Protein AF-A0A7S4NSU1-F1 (afdb_monomer_lite)

pLDDT: mean 73.99, std 20.27, range [34.0, 95.12]

Foldseek 3Di:
DVVVLLQLLLLQLQQDPKDWPPDPDDDDPPDTDIDDDDPVRVVSVVSVVVSVVVVDPSVVSCVVQVVQWPDKAHDDPQLQKIKTKGHDPDPQKIKIKIKGQDLSVLVQAQWDADPVRDIDGCDPVNSVVVVVVCVVCVVVVHTDMDMDMDMDGRSNPDDDDRDDDPPPPPPPDDDDDDDDDDDDDDDDDPSVVRHD

Sequence (196 aa):
DAFASQLLCEGFVLNTRVSPLRGSRAESLSKVQWSTSSSAGSVDTGVQLALEQLGCDCNAVRKECRRRVVRVWPFSSFSKRACVLLRGEEEGAGRFYASGAAEIVLDCCRFYLLPDGSREVLKEEQRSALKNVMLSLHSASINSIALAYRDVPSPEAFSVKPIVREEEEEDELDLEEEEEEDDDDDRVIDLDSWLI

Secondary structure (DSSP, 8-state):
-HHHHHHHHHHHHTT---EE---SS-S-TT---EE-SSTHHHHHHHHHHHHHHTT--HHHHHHHHTTTEEEEE---TTT-EEEEEEEPSSTTEEEEEEEEEHHHHHHT-SEEE-TTS-EEE--HHHHHHHHHHHHHHHHTT---EEEEEEEEE-TTT--PPPPP--------------------------GGGS--

InterPro domains:
  IPR023299 P-type ATPase, cytoplasmic domain N [G3DSA:3.40.1110.10] (4-187)
  IPR023299 P-type ATPase, cytoplasmic domain N [SSF81660] (42-160)

Structure (mmCIF, N/CA/C/O backbone):
data_AF-A0A7S4NSU1-F1
#
_entry.id   AF-A0A7S4NSU1-F1
#
loop_
_atom_site.group_PDB
_atom_site.id
_atom_site.type_symbol
_atom_site.label_atom_id
_atom_site.label_alt_id
_atom_site.label_comp_id
_atom_site.label_asym_id
_atom_site.label_entity_id
_atom_site.label_seq_id
_atom_site.pdbx_PDB_ins_code
_atom_site.Cartn_x
_atom_site.Cartn_y
_atom_site.Cartn_z
_atom_site.occupancy
_atom_site.B_iso_or_equiv
_atom_site.auth_seq_id
_atom_site.auth_comp_id
_atom_site.auth_asym_id
_atom_site.auth_atom_id
_atom_site.pdbx_PDB_model_num
ATOM 1 N N . ASP A 1 1 ? 9.337 -9.642 10.604 1.00 59.91 1 ASP A N 1
ATOM 2 C CA . ASP A 1 1 ? 7.990 -9.837 11.162 1.00 59.91 1 ASP A CA 1
ATOM 3 C C . ASP A 1 1 ? 7.114 -10.496 10.097 1.00 59.91 1 ASP A C 1
ATOM 5 O O . ASP A 1 1 ? 7.140 -10.055 8.948 1.00 59.91 1 ASP A O 1
ATOM 9 N N . ALA A 1 2 ? 6.421 -11.585 10.437 1.00 69.50 2 ALA A N 1
ATOM 10 C CA . ALA A 1 2 ? 5.564 -12.314 9.501 1.00 69.50 2 ALA A CA 1
ATOM 11 C C . ALA A 1 2 ? 4.323 -11.499 9.090 1.00 69.50 2 ALA A C 1
ATOM 13 O O . ALA A 1 2 ? 3.893 -11.586 7.943 1.00 69.50 2 ALA A O 1
ATOM 14 N N . PHE A 1 3 ? 3.801 -10.655 9.986 1.00 76.56 3 PHE A N 1
ATOM 15 C CA . PHE A 1 3 ? 2.581 -9.884 9.756 1.00 76.56 3 PHE A CA 1
ATOM 16 C C . PHE A 1 3 ? 2.781 -8.774 8.719 1.00 76.56 3 PHE A C 1
ATOM 18 O O . PHE A 1 3 ? 2.051 -8.697 7.731 1.00 76.56 3 PHE A O 1
ATOM 25 N N . ALA A 1 4 ? 3.822 -7.954 8.890 1.00 74.88 4 ALA A N 1
ATOM 26 C CA . ALA A 1 4 ? 4.150 -6.894 7.936 1.00 74.88 4 ALA A CA 1
ATOM 27 C C . ALA A 1 4 ? 4.476 -7.465 6.545 1.00 74.88 4 ALA A C 1
ATOM 29 O O . ALA A 1 4 ? 4.034 -6.930 5.531 1.00 74.88 4 ALA A O 1
ATOM 30 N N . SER A 1 5 ? 5.192 -8.592 6.496 1.00 74.00 5 SER A N 1
ATOM 31 C CA . SER A 1 5 ? 5.534 -9.267 5.236 1.00 74.00 5 SER A CA 1
ATOM 32 C C . SER A 1 5 ? 4.285 -9.780 4.512 1.00 74.00 5 SER A C 1
ATOM 34 O O . SER A 1 5 ? 4.171 -9.624 3.297 1.00 74.00 5 SER A O 1
ATOM 36 N N . GLN A 1 6 ? 3.313 -10.324 5.251 1.00 81.25 6 GLN A N 1
ATOM 37 C CA . GLN A 1 6 ? 2.027 -10.743 4.695 1.00 81.25 6 GLN A CA 1
ATOM 38 C C . GLN A 1 6 ? 1.224 -9.555 4.153 1.00 81.25 6 GLN A C 1
ATOM 40 O O . GLN A 1 6 ? 0.741 -9.629 3.026 1.00 81.25 6 GLN A O 1
ATOM 45 N N . LEU A 1 7 ? 1.120 -8.453 4.904 1.00 83.44 7 LEU A N 1
ATOM 46 C CA . LEU A 1 7 ? 0.421 -7.240 4.457 1.00 83.44 7 LEU A CA 1
ATOM 47 C C . LEU A 1 7 ? 1.023 -6.672 3.169 1.00 83.44 7 LEU A C 1
ATOM 49 O O . LEU A 1 7 ? 0.292 -6.341 2.234 1.00 83.44 7 LEU A O 1
ATOM 53 N N . LEU A 1 8 ? 2.353 -6.584 3.111 1.00 81.50 8 LEU A N 1
ATOM 54 C CA . LEU A 1 8 ? 3.072 -6.120 1.926 1.00 81.50 8 LEU A CA 1
ATOM 55 C C . LEU A 1 8 ? 2.830 -7.054 0.736 1.00 81.50 8 LEU A C 1
ATOM 57 O O . LEU A 1 8 ? 2.559 -6.588 -0.370 1.00 81.50 8 LEU A O 1
ATOM 61 N N . CYS A 1 9 ? 2.886 -8.366 0.968 1.00 85.50 9 CYS A N 1
ATOM 62 C CA . CYS A 1 9 ? 2.668 -9.360 -0.072 1.00 85.50 9 CYS A CA 1
ATOM 63 C C . CYS A 1 9 ? 1.230 -9.311 -0.607 1.00 85.50 9 CYS A C 1
ATOM 65 O O . CYS A 1 9 ? 1.036 -9.180 -1.813 1.00 85.50 9 CYS A O 1
ATOM 67 N N . GLU A 1 10 ? 0.214 -9.341 0.260 1.00 87.88 10 GLU A N 1
ATOM 68 C CA . GLU A 1 10 ? -1.194 -9.254 -0.146 1.00 87.88 10 GLU A CA 1
ATOM 69 C C . GLU A 1 10 ? -1.490 -7.939 -0.880 1.00 87.88 10 GLU A C 1
ATOM 71 O O . GLU A 1 10 ? -2.037 -7.956 -1.986 1.00 87.88 10 GLU A O 1
ATOM 76 N N . GLY A 1 11 ? -1.081 -6.804 -0.305 1.00 82.56 11 GLY A N 1
ATOM 77 C CA . GLY A 1 11 ? -1.352 -5.483 -0.867 1.00 82.56 11 GLY A CA 1
ATOM 78 C C . GLY A 1 11 ? -0.675 -5.234 -2.213 1.00 82.56 11 GLY A C 1
ATOM 79 O O . GLY A 1 11 ? -1.186 -4.461 -3.024 1.00 82.56 11 GLY A O 1
ATOM 80 N N . PHE A 1 12 ? 0.439 -5.912 -2.488 1.00 86.31 12 PHE A N 1
ATOM 81 C CA . PHE A 1 12 ? 1.160 -5.770 -3.745 1.00 86.31 12 PHE A CA 1
ATOM 82 C C . PHE A 1 12 ? 0.764 -6.823 -4.787 1.00 86.31 12 PHE A C 1
ATOM 84 O O . PHE A 1 12 ? 0.335 -6.496 -5.894 1.00 86.31 12 PHE A O 1
ATOM 91 N N . VAL A 1 13 ? 0.863 -8.108 -4.441 1.00 85.62 13 VAL A N 1
ATOM 92 C CA . VAL A 1 13 ? 0.742 -9.238 -5.382 1.00 85.62 13 VAL A CA 1
ATOM 93 C C . VAL A 1 13 ? -0.639 -9.330 -6.026 1.00 85.62 13 VAL A C 1
ATOM 95 O O . VAL A 1 13 ? -0.777 -9.849 -7.140 1.00 85.62 13 VAL A O 1
ATOM 98 N N . LEU A 1 14 ? -1.666 -8.849 -5.329 1.00 84.69 14 LEU A N 1
ATOM 99 C CA . LEU A 1 14 ? -3.040 -8.835 -5.819 1.00 84.69 14 LEU A CA 1
ATOM 100 C C . LEU A 1 14 ? -3.330 -7.677 -6.777 1.00 84.69 14 LEU A C 1
ATOM 102 O O . LEU A 1 14 ? -4.275 -7.769 -7.560 1.00 84.69 14 LEU A O 1
ATOM 106 N N . ASN A 1 15 ? -2.511 -6.626 -6.743 1.00 79.31 15 ASN A N 1
ATOM 107 C CA . ASN A 1 15 ? -2.617 -5.472 -7.629 1.00 79.31 15 ASN A CA 1
ATOM 108 C C . ASN A 1 15 ? -1.758 -5.617 -8.895 1.00 79.31 15 ASN A C 1
ATOM 110 O O . ASN A 1 15 ? -2.034 -4.962 -9.900 1.00 79.31 15 ASN A O 1
ATOM 114 N N . THR A 1 16 ? -0.762 -6.506 -8.887 1.00 76.69 16 THR A N 1
ATOM 115 C CA . THR A 1 16 ? 0.132 -6.725 -10.029 1.00 76.69 16 THR A CA 1
ATOM 116 C C . THR A 1 16 ? -0.265 -7.936 -10.871 1.00 76.69 16 THR A C 1
ATOM 118 O O . THR A 1 16 ? -0.889 -8.893 -10.408 1.00 76.69 16 THR A O 1
ATOM 121 N N . ARG A 1 17 ? 0.125 -7.926 -12.151 1.00 66.12 17 ARG A N 1
ATOM 122 C CA . ARG A 1 17 ? -0.038 -9.065 -13.079 1.00 66.12 17 ARG A CA 1
ATOM 123 C C . ARG A 1 17 ? 1.291 -9.708 -13.457 1.00 66.12 17 ARG A C 1
ATOM 125 O O . ARG A 1 17 ? 1.439 -10.250 -14.550 1.00 66.12 17 ARG A O 1
ATOM 132 N N . VAL A 1 18 ? 2.258 -9.685 -12.549 1.00 67.38 18 VAL A N 1
ATOM 133 C CA . VAL A 1 18 ? 3.521 -10.394 -12.755 1.00 67.38 18 VAL A CA 1
ATOM 134 C C . VAL A 1 18 ? 3.245 -11.891 -12.715 1.00 67.38 18 VAL A C 1
ATOM 136 O O . VAL A 1 18 ? 2.549 -12.399 -11.829 1.00 67.38 18 VAL A O 1
ATOM 139 N N . SER A 1 19 ? 3.722 -12.587 -13.739 1.00 59.78 19 SER A N 1
ATOM 140 C CA . SER A 1 19 ? 3.671 -14.040 -13.835 1.00 59.78 19 SER A CA 1
ATOM 141 C C . SER A 1 19 ? 5.100 -14.540 -14.011 1.00 59.78 19 SER A C 1
ATOM 143 O O . SER A 1 19 ? 5.827 -13.969 -14.830 1.00 59.78 19 SER A O 1
ATOM 145 N N . PRO A 1 20 ? 5.527 -15.583 -13.280 1.00 57.44 20 PRO A N 1
ATOM 146 C CA . PRO A 1 20 ? 6.838 -16.171 -13.515 1.00 57.44 20 PRO A CA 1
ATOM 147 C C . PRO A 1 20 ? 6.893 -16.691 -14.952 1.00 57.44 20 PRO A C 1
ATOM 149 O O . PRO A 1 20 ? 5.987 -17.423 -15.371 1.00 57.44 20 PRO A O 1
ATOM 152 N N . LEU A 1 21 ? 7.943 -16.356 -15.714 1.00 51.34 21 LEU A N 1
ATOM 153 C CA . LEU A 1 21 ? 8.191 -17.109 -16.940 1.00 51.34 21 LEU A CA 1
ATOM 154 C C . LEU A 1 21 ? 8.564 -18.516 -16.495 1.00 51.34 21 LEU A C 1
ATOM 156 O O . LEU A 1 21 ? 9.602 -18.740 -15.871 1.00 51.34 21 LEU A O 1
ATOM 160 N N . ARG A 1 22 ? 7.702 -19.486 -16.803 1.00 45.50 22 ARG A N 1
ATOM 161 C CA . ARG A 1 22 ? 8.093 -20.889 -16.725 1.00 45.50 22 ARG A CA 1
ATOM 162 C C . ARG A 1 22 ? 9.163 -21.115 -17.783 1.00 45.50 22 ARG A C 1
ATOM 164 O O . ARG A 1 22 ? 8.847 -21.386 -18.938 1.00 45.50 22 ARG A O 1
ATOM 171 N N . GLY A 1 23 ? 10.424 -21.003 -17.375 1.00 42.12 23 GLY A N 1
ATOM 172 C CA . GLY A 1 23 ? 11.531 -21.567 -18.126 1.00 42.12 23 GLY A CA 1
ATOM 173 C C . GLY A 1 23 ? 11.236 -23.042 -18.390 1.00 42.12 23 GLY A C 1
ATOM 174 O O . GLY A 1 23 ? 10.799 -23.775 -17.495 1.00 42.12 23 GLY A O 1
ATOM 175 N N . SER A 1 24 ? 11.414 -23.466 -19.638 1.00 34.78 24 SER A N 1
ATOM 176 C CA . SER A 1 24 ? 11.429 -24.880 -19.991 1.00 34.78 24 SER A CA 1
ATOM 177 C C . SER A 1 24 ? 12.453 -25.582 -19.101 1.00 34.78 24 SER A C 1
ATOM 179 O O . SER A 1 24 ? 13.640 -25.311 -19.196 1.00 34.78 24 SER A O 1
ATOM 181 N N . ARG A 1 25 ? 11.950 -26.442 -18.212 1.00 41.00 25 ARG A N 1
ATOM 182 C CA . ARG A 1 25 ? 12.595 -27.618 -17.620 1.00 41.00 25 ARG A CA 1
ATOM 183 C C . ARG A 1 25 ? 14.139 -27.588 -17.589 1.00 41.00 25 ARG A C 1
ATOM 185 O O . ARG A 1 25 ? 14.787 -27.923 -18.570 1.00 41.00 25 ARG A O 1
ATOM 192 N N . ALA A 1 26 ? 14.662 -27.371 -16.381 1.00 44.53 26 ALA A N 1
ATOM 193 C CA . ALA A 1 26 ? 16.008 -27.738 -15.938 1.00 44.53 26 ALA A CA 1
ATOM 194 C C . ALA A 1 26 ? 17.189 -26.951 -16.531 1.00 44.53 26 ALA A C 1
ATOM 196 O O . ALA A 1 26 ? 18.086 -27.546 -17.109 1.00 44.53 26 ALA A O 1
ATOM 197 N N . GLU A 1 27 ? 17.275 -25.656 -16.235 1.00 38.59 27 GLU A N 1
ATOM 198 C CA . GLU A 1 27 ? 18.569 -24.975 -16.117 1.00 38.59 27 GLU A CA 1
ATOM 199 C C . GLU A 1 27 ? 18.542 -24.100 -14.861 1.00 38.59 27 GLU A C 1
ATOM 201 O O . GLU A 1 27 ? 17.675 -23.249 -14.712 1.00 38.59 27 GLU A O 1
ATOM 206 N N . SER A 1 28 ? 19.440 -24.426 -13.928 1.00 40.09 28 SER A N 1
ATOM 207 C CA . SER A 1 28 ? 19.913 -23.676 -12.758 1.00 40.09 28 SER A CA 1
ATOM 208 C C . SER A 1 28 ? 18.989 -22.618 -12.130 1.00 40.09 28 SER A C 1
ATOM 210 O O . SER A 1 28 ? 18.648 -21.607 -12.734 1.00 40.09 28 SER A O 1
ATOM 212 N N . LEU A 1 29 ? 18.740 -22.780 -10.825 1.00 43.34 29 LEU A N 1
ATOM 213 C CA . LEU A 1 29 ? 18.072 -21.855 -9.884 1.00 43.34 29 LEU A CA 1
ATOM 214 C C . LEU A 1 29 ? 18.568 -20.385 -9.893 1.00 43.34 29 LEU A C 1
ATOM 216 O O . LEU A 1 29 ? 18.098 -19.580 -9.099 1.00 43.34 29 LEU A O 1
ATOM 220 N N . SER A 1 30 ? 19.516 -20.014 -10.754 1.00 44.47 30 SER A N 1
ATOM 221 C CA . SER A 1 30 ? 20.127 -18.689 -10.828 1.00 44.47 30 SER A CA 1
ATOM 222 C C . SER A 1 30 ? 19.484 -17.735 -11.840 1.00 44.47 30 SER A C 1
ATOM 224 O O . SER A 1 30 ? 19.924 -16.589 -11.924 1.00 44.47 30 SER A O 1
ATOM 226 N N . LYS A 1 31 ? 18.473 -18.149 -12.622 1.00 40.72 31 LYS A N 1
ATOM 227 C CA . LYS A 1 31 ? 17.904 -17.269 -13.659 1.00 40.72 31 LYS A CA 1
ATOM 228 C C . LYS A 1 31 ? 16.394 -17.435 -13.844 1.00 40.72 31 LYS A C 1
ATOM 230 O O . LYS A 1 31 ? 15.925 -17.993 -14.831 1.00 40.72 31 LYS A O 1
ATOM 235 N N . VAL A 1 32 ? 15.617 -16.918 -12.892 1.00 51.44 32 VAL A N 1
ATOM 236 C CA . VAL A 1 32 ? 14.176 -16.707 -13.099 1.00 51.44 32 VAL A CA 1
ATOM 237 C C . VAL A 1 32 ? 14.005 -15.474 -13.982 1.00 51.44 32 VAL A C 1
ATOM 239 O O . VAL A 1 32 ? 14.391 -14.370 -13.601 1.00 51.44 32 VAL A O 1
ATOM 242 N N . GLN A 1 33 ? 13.466 -15.666 -15.183 1.00 47.19 33 GLN A N 1
ATOM 243 C CA . GLN A 1 33 ? 13.089 -14.568 -16.067 1.00 47.19 33 GLN A CA 1
ATOM 244 C C . GLN A 1 33 ? 11.629 -14.191 -15.775 1.00 47.19 33 GLN A C 1
ATOM 246 O O . GLN A 1 33 ? 10.797 -15.050 -15.487 1.00 47.19 33 GLN A O 1
ATOM 251 N N . TRP A 1 34 ? 11.299 -12.909 -15.867 1.00 49.50 34 TRP A N 1
ATOM 252 C CA . TRP A 1 34 ? 9.935 -12.408 -15.698 1.00 49.50 34 TRP A CA 1
ATOM 253 C C . TRP A 1 34 ? 9.539 -11.665 -16.969 1.00 49.50 34 TRP A C 1
ATOM 255 O O . TRP A 1 34 ? 10.360 -10.953 -17.546 1.00 49.50 34 TRP A O 1
ATOM 265 N N . SER A 1 35 ? 8.309 -11.860 -17.440 1.00 44.84 35 SER A N 1
ATOM 266 C CA . SER A 1 35 ? 7.764 -11.099 -18.566 1.00 44.84 35 SER A CA 1
ATOM 267 C C . SER A 1 35 ? 6.685 -10.168 -18.069 1.00 44.84 35 SER A C 1
ATOM 269 O O . SER A 1 35 ? 5.744 -10.607 -17.403 1.00 44.84 35 SER A O 1
ATOM 271 N N . THR A 1 36 ? 6.778 -8.915 -18.480 1.00 48.44 36 THR A N 1
ATOM 272 C CA . THR A 1 36 ? 5.721 -7.932 -18.306 1.00 48.44 36 THR A CA 1
ATOM 273 C C . THR A 1 36 ? 5.531 -7.162 -19.608 1.00 48.44 36 THR A C 1
ATOM 275 O O . THR A 1 36 ? 6.458 -7.018 -20.403 1.00 48.44 36 THR A O 1
ATOM 278 N N . SER A 1 37 ? 4.298 -6.736 -19.873 1.00 43.75 37 SER A N 1
ATOM 279 C CA . SER A 1 37 ? 3.904 -6.160 -21.166 1.00 43.75 37 SER A CA 1
ATOM 280 C C . SER A 1 37 ? 4.099 -4.638 -21.255 1.00 43.75 37 SER A C 1
ATOM 282 O O . SER A 1 37 ? 3.705 -4.043 -22.252 1.00 43.75 37 SER A O 1
ATOM 284 N N . SER A 1 38 ? 4.646 -3.990 -20.221 1.00 48.88 38 SER A N 1
ATOM 285 C CA . SER A 1 38 ? 4.718 -2.525 -20.098 1.00 48.88 38 SER A CA 1
ATOM 286 C C . SER A 1 38 ? 5.849 -2.071 -19.162 1.00 48.88 38 SER A C 1
ATOM 288 O O . SER A 1 38 ? 6.368 -2.869 -18.384 1.00 48.88 38 SER A O 1
ATOM 290 N N . SER A 1 39 ? 6.214 -0.782 -19.202 1.00 49.31 39 SER A N 1
ATOM 291 C CA . SER A 1 39 ? 7.213 -0.154 -18.312 1.00 49.31 39 SER A CA 1
ATOM 292 C C . SER A 1 39 ? 6.848 -0.248 -16.822 1.00 49.31 39 SER A C 1
ATOM 294 O O . SER A 1 39 ? 7.722 -0.505 -16.000 1.00 49.31 39 SER A O 1
ATOM 296 N N . ALA A 1 40 ? 5.557 -0.163 -16.473 1.00 49.88 40 ALA A N 1
ATOM 297 C CA . ALA A 1 40 ? 5.041 -0.478 -15.128 1.00 49.88 40 ALA A CA 1
ATOM 298 C C . ALA A 1 40 ? 5.416 -1.903 -14.676 1.00 49.88 40 ALA A C 1
ATOM 300 O O . ALA A 1 40 ? 5.639 -2.187 -13.502 1.00 49.88 40 ALA A O 1
ATOM 301 N N . GLY A 1 41 ? 5.580 -2.792 -15.648 1.00 59.66 41 GLY A N 1
ATOM 302 C CA . GLY A 1 41 ? 6.028 -4.147 -15.451 1.00 59.66 41 GLY A CA 1
ATOM 303 C C . GLY A 1 41 ? 7.453 -4.306 -14.918 1.00 59.66 41 GLY A C 1
ATOM 304 O O . GLY A 1 41 ? 7.751 -5.360 -14.353 1.00 59.66 41 GLY A O 1
ATOM 305 N N . SER A 1 42 ? 8.344 -3.317 -15.065 1.00 69.06 42 SER A N 1
ATOM 306 C CA . SER A 1 42 ? 9.696 -3.416 -14.494 1.00 69.06 42 SER A CA 1
ATOM 307 C C . SER A 1 42 ? 9.677 -3.208 -12.981 1.00 69.06 42 SER A C 1
ATOM 309 O O . SER A 1 42 ? 10.350 -3.942 -12.257 1.00 69.06 42 SER A O 1
ATOM 311 N N . VAL A 1 43 ? 8.865 -2.262 -12.499 1.00 78.12 43 VAL A N 1
ATOM 312 C CA . VAL A 1 43 ? 8.717 -1.995 -11.065 1.00 78.12 43 VAL A CA 1
ATOM 313 C C . VAL A 1 43 ? 7.948 -3.127 -10.396 1.00 78.12 43 VAL A C 1
ATOM 315 O O . VAL A 1 43 ? 8.396 -3.645 -9.374 1.00 78.12 43 VAL A O 1
ATOM 318 N N . ASP A 1 44 ? 6.874 -3.597 -11.037 1.00 79.88 44 ASP A N 1
ATOM 319 C CA . ASP A 1 44 ? 6.106 -4.741 -10.555 1.00 79.88 44 ASP A CA 1
ATOM 320 C C . ASP A 1 44 ? 6.979 -5.988 -10.354 1.00 79.88 44 ASP A C 1
ATOM 322 O O . ASP A 1 44 ? 6.904 -6.671 -9.330 1.00 79.88 44 ASP A O 1
ATOM 326 N N . THR A 1 45 ? 7.857 -6.256 -11.324 1.00 80.75 45 THR A N 1
ATOM 327 C CA . THR A 1 45 ? 8.821 -7.359 -11.255 1.00 80.75 45 THR A CA 1
ATOM 328 C C . THR A 1 45 ? 9.840 -7.148 -10.137 1.00 80.75 45 THR A C 1
ATOM 330 O O . THR A 1 45 ? 10.130 -8.082 -9.392 1.00 80.75 45 THR A O 1
ATOM 333 N N . GLY A 1 46 ? 10.386 -5.934 -10.007 1.00 83.81 46 GLY A N 1
ATOM 334 C CA . GLY A 1 46 ? 11.389 -5.612 -8.992 1.00 83.81 46 GLY A CA 1
ATOM 335 C C . GLY A 1 46 ? 10.866 -5.801 -7.569 1.00 83.81 46 GLY A C 1
ATOM 336 O O . GLY A 1 46 ? 11.533 -6.421 -6.741 1.00 83.81 46 GLY A O 1
ATOM 337 N N . VAL A 1 47 ? 9.646 -5.340 -7.295 1.00 84.25 47 VAL A N 1
ATOM 338 C CA . VAL A 1 47 ? 9.026 -5.505 -5.976 1.00 84.25 47 VAL A CA 1
ATOM 339 C C . VAL A 1 47 ? 8.648 -6.966 -5.719 1.00 84.25 47 VAL A C 1
ATOM 341 O O . VAL A 1 47 ? 8.888 -7.453 -4.617 1.00 84.25 47 VAL A O 1
ATOM 344 N N . GLN A 1 48 ? 8.138 -7.707 -6.712 1.00 85.00 48 GLN A N 1
ATOM 345 C CA . GLN A 1 48 ? 7.892 -9.144 -6.531 1.00 85.00 48 GLN A CA 1
ATOM 346 C C . GLN A 1 48 ? 9.187 -9.904 -6.198 1.00 85.00 48 GLN A C 1
ATOM 348 O O . GLN A 1 48 ? 9.198 -10.712 -5.272 1.00 85.00 48 GLN A O 1
ATOM 353 N N . LEU A 1 49 ? 10.288 -9.617 -6.899 1.00 84.19 49 LEU A N 1
ATOM 354 C CA . LEU A 1 49 ? 11.597 -10.200 -6.598 1.00 84.19 49 LEU A CA 1
ATOM 355 C C . LEU A 1 49 ? 12.051 -9.881 -5.168 1.00 84.19 49 LEU A C 1
ATOM 357 O O . LEU A 1 49 ? 12.552 -10.766 -4.475 1.00 84.19 49 LEU A O 1
ATOM 361 N N . ALA A 1 50 ? 11.862 -8.640 -4.715 1.00 85.44 50 ALA A N 1
ATOM 362 C CA . ALA A 1 50 ? 12.193 -8.244 -3.350 1.00 85.44 50 ALA A CA 1
ATOM 363 C C . ALA A 1 50 ? 11.350 -9.009 -2.314 1.00 85.44 50 ALA A C 1
ATOM 365 O O . ALA A 1 50 ? 11.892 -9.506 -1.329 1.00 85.44 50 ALA A O 1
ATOM 366 N N . LEU A 1 51 ? 10.045 -9.173 -2.552 1.00 86.06 51 LEU A N 1
ATOM 367 C CA . LEU A 1 51 ? 9.159 -9.949 -1.678 1.00 86.06 51 LEU A CA 1
ATOM 368 C C . LEU A 1 51 ? 9.570 -11.427 -1.605 1.00 86.06 51 LEU A C 1
ATOM 370 O O . LEU A 1 51 ? 9.603 -12.004 -0.518 1.00 86.06 51 LEU A O 1
ATOM 374 N N . GLU A 1 52 ? 9.938 -12.035 -2.734 1.00 85.25 52 GLU A N 1
ATOM 375 C CA . GLU A 1 52 ? 10.423 -13.420 -2.773 1.00 85.25 52 GLU A CA 1
ATOM 376 C C . GLU A 1 52 ? 11.760 -13.584 -2.030 1.00 85.25 52 GLU A C 1
ATOM 378 O O . GLU A 1 52 ? 11.937 -14.560 -1.299 1.00 85.25 52 GLU A O 1
ATOM 383 N N . GLN A 1 53 ? 12.673 -12.608 -2.123 1.00 85.75 53 GLN A N 1
ATOM 384 C CA . GLN A 1 53 ? 13.917 -12.589 -1.333 1.00 85.75 53 GLN A CA 1
ATOM 385 C C . GLN A 1 53 ? 13.666 -12.451 0.174 1.00 85.75 53 GLN A C 1
ATOM 387 O O . GLN A 1 53 ? 14.443 -12.965 0.977 1.00 85.75 53 GLN A O 1
ATOM 392 N N . LEU A 1 54 ? 12.564 -11.805 0.560 1.00 83.50 54 LEU A N 1
ATOM 393 C CA . LEU A 1 54 ? 12.097 -11.726 1.946 1.00 83.50 54 LEU A CA 1
ATOM 394 C C . LEU A 1 54 ? 11.335 -12.988 2.398 1.00 83.50 54 LEU A C 1
ATOM 396 O O . LEU A 1 54 ? 10.868 -13.044 3.535 1.00 83.50 54 LEU A O 1
ATOM 400 N N . GLY A 1 55 ? 11.223 -14.011 1.542 1.00 85.38 55 GLY A N 1
ATOM 401 C CA . GLY A 1 55 ? 10.589 -15.294 1.856 1.00 85.38 55 GLY A CA 1
ATOM 402 C C . GLY A 1 55 ? 9.082 -15.351 1.592 1.00 85.38 55 GLY A C 1
ATOM 403 O O . GLY A 1 55 ? 8.429 -16.300 2.026 1.00 85.38 55 GLY A O 1
ATOM 404 N N . CYS A 1 56 ? 8.509 -14.369 0.890 1.00 85.00 56 CYS A N 1
ATOM 405 C CA . CYS A 1 56 ? 7.090 -14.372 0.540 1.00 85.00 56 CYS A CA 1
ATOM 406 C C . CYS A 1 56 ? 6.827 -15.221 -0.714 1.00 85.00 56 CYS A C 1
ATOM 408 O O . CYS A 1 56 ? 7.290 -14.887 -1.805 1.00 85.00 56 CYS A O 1
ATOM 410 N N . ASP A 1 57 ? 6.008 -16.273 -0.602 1.00 87.50 57 ASP A N 1
ATOM 411 C CA . ASP A 1 57 ? 5.500 -16.996 -1.776 1.00 87.50 57 ASP A CA 1
ATOM 412 C C . ASP A 1 57 ? 4.319 -16.235 -2.396 1.00 87.50 57 ASP A C 1
ATOM 414 O O . ASP A 1 57 ? 3.144 -16.460 -2.086 1.00 87.50 57 ASP A O 1
ATOM 418 N N . CYS A 1 58 ? 4.648 -15.322 -3.308 1.00 85.56 58 CYS A N 1
ATOM 419 C CA . CYS A 1 58 ? 3.677 -14.494 -4.018 1.00 85.56 58 CYS A CA 1
ATOM 420 C C . CYS A 1 58 ? 2.632 -15.344 -4.771 1.00 85.56 58 CYS A C 1
ATOM 422 O O . CYS A 1 58 ? 1.449 -15.000 -4.831 1.00 85.56 58 CYS A O 1
ATOM 424 N N . ASN A 1 59 ? 3.021 -16.499 -5.323 1.00 85.31 59 ASN A N 1
ATOM 425 C CA . ASN A 1 59 ? 2.085 -17.362 -6.046 1.00 85.31 59 ASN A CA 1
ATOM 426 C C . ASN A 1 59 ? 1.105 -18.069 -5.106 1.00 85.31 59 ASN A C 1
ATOM 428 O O . ASN A 1 59 ? -0.064 -18.242 -5.472 1.00 85.31 59 ASN A O 1
ATOM 432 N N . ALA A 1 60 ? 1.560 -18.493 -3.926 1.00 87.44 60 ALA A N 1
ATOM 433 C CA . ALA A 1 60 ? 0.689 -19.050 -2.898 1.00 87.44 60 ALA A CA 1
ATOM 434 C C . ALA A 1 60 ? -0.321 -18.003 -2.417 1.00 87.44 60 ALA A C 1
ATOM 436 O O . ALA A 1 60 ? -1.524 -18.261 -2.493 1.00 87.44 60 ALA A O 1
ATOM 437 N N . VAL A 1 61 ? 0.146 -16.799 -2.064 1.00 88.50 61 VAL A N 1
ATOM 438 C CA . VAL A 1 61 ? -0.714 -15.691 -1.611 1.00 88.50 61 VAL A CA 1
ATOM 439 C C . VAL A 1 61 ? -1.774 -15.352 -2.658 1.00 88.50 61 VAL A C 1
ATOM 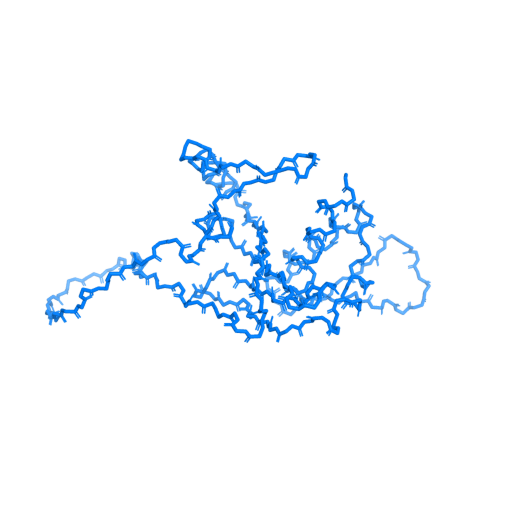441 O O . VAL A 1 61 ? -2.962 -15.272 -2.341 1.00 88.50 61 VAL A O 1
ATOM 444 N N . ARG A 1 62 ? -1.394 -15.246 -3.941 1.00 87.44 62 ARG A N 1
ATOM 445 C CA . ARG A 1 62 ? -2.355 -14.976 -5.023 1.00 87.44 62 ARG A CA 1
ATOM 446 C C . ARG A 1 62 ? -3.433 -16.055 -5.125 1.00 87.44 62 ARG A C 1
ATOM 448 O O . ARG A 1 62 ? -4.599 -15.731 -5.343 1.00 87.44 62 ARG A O 1
ATOM 455 N N . LYS A 1 63 ? -3.067 -17.336 -5.003 1.00 87.88 63 LYS A N 1
ATOM 456 C CA . LYS A 1 63 ? -4.025 -18.454 -5.066 1.00 87.88 63 LYS A CA 1
ATOM 457 C C . LYS A 1 63 ? -4.965 -18.460 -3.869 1.00 87.88 63 LYS A C 1
ATOM 459 O O . LYS A 1 63 ? -6.166 -18.639 -4.060 1.00 87.88 63 LYS A O 1
ATOM 464 N N . GLU A 1 64 ? -4.422 -18.260 -2.676 1.00 88.44 64 GLU A N 1
ATOM 465 C CA . GLU A 1 64 ? -5.169 -18.253 -1.422 1.00 88.44 64 GLU A CA 1
ATOM 466 C C . GLU A 1 64 ? -6.190 -17.108 -1.389 1.00 88.44 64 GLU A C 1
ATOM 468 O O . GLU A 1 64 ? -7.383 -17.320 -1.163 1.00 88.44 64 GLU A O 1
ATOM 473 N N . CYS A 1 65 ? -5.751 -15.897 -1.733 1.00 88.06 65 CYS A N 1
ATOM 474 C CA . CYS A 1 65 ? -6.595 -14.708 -1.713 1.00 88.06 65 CYS A CA 1
ATOM 475 C C . CYS A 1 65 ? -7.619 -14.671 -2.856 1.00 88.06 65 CYS A C 1
ATOM 477 O O . CYS A 1 65 ? -8.614 -13.958 -2.754 1.00 88.06 65 CYS A O 1
ATOM 479 N N . ARG A 1 66 ? -7.434 -15.441 -3.942 1.00 86.69 66 ARG A N 1
ATOM 480 C CA . ARG A 1 66 ? -8.276 -15.373 -5.155 1.00 86.69 66 ARG A CA 1
ATOM 481 C C . ARG A 1 66 ? -9.772 -15.508 -4.872 1.00 86.69 66 ARG A C 1
ATOM 483 O O . ARG A 1 66 ? -10.571 -14.832 -5.509 1.00 86.69 66 ARG A O 1
ATOM 490 N N . ARG A 1 67 ? -10.156 -16.388 -3.943 1.00 88.19 67 ARG A N 1
ATOM 491 C CA . ARG A 1 67 ? -11.565 -16.591 -3.552 1.00 88.19 67 ARG A CA 1
ATOM 492 C C . ARG A 1 67 ? -12.104 -15.501 -2.625 1.00 88.19 67 ARG A C 1
ATOM 494 O O . ARG A 1 67 ? -13.318 -15.399 -2.485 1.00 88.19 67 ARG A O 1
ATOM 501 N N . ARG A 1 68 ? -11.221 -14.725 -1.994 1.00 90.50 68 ARG A N 1
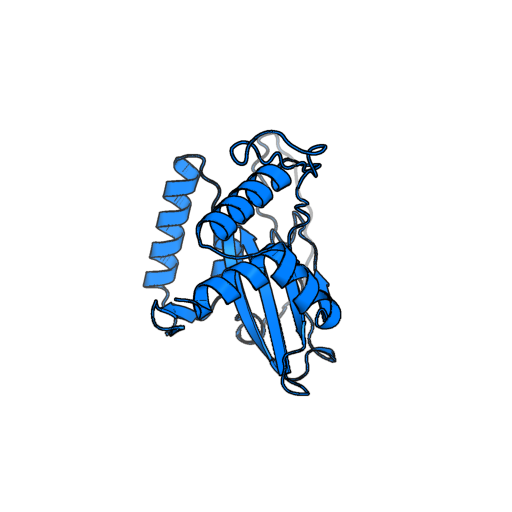ATOM 502 C CA . ARG A 1 68 ? -11.561 -13.627 -1.082 1.00 90.50 68 ARG A CA 1
ATOM 503 C C . ARG A 1 68 ? -11.673 -12.283 -1.799 1.00 90.50 68 ARG A C 1
ATOM 505 O O . ARG A 1 68 ? -12.230 -11.361 -1.223 1.00 90.50 68 ARG A O 1
ATOM 512 N N . VAL A 1 69 ? -11.189 -12.150 -3.036 1.00 90.19 69 VAL A N 1
ATOM 513 C CA . VAL A 1 69 ? -11.295 -10.897 -3.800 1.00 90.19 69 VAL A CA 1
ATOM 514 C C . VAL A 1 69 ? -12.762 -10.529 -4.026 1.00 90.19 69 VAL A C 1
ATOM 516 O O . VAL A 1 69 ? -13.497 -11.249 -4.697 1.00 90.19 69 VAL A O 1
ATOM 519 N N . VAL A 1 70 ? -13.168 -9.383 -3.482 1.00 90.94 70 VAL A N 1
ATOM 520 C CA . VAL A 1 70 ? -14.501 -8.794 -3.663 1.00 90.94 70 VAL A CA 1
ATOM 521 C C . VAL A 1 70 ? -14.497 -7.845 -4.854 1.00 90.94 70 VAL A C 1
ATOM 523 O O . VAL A 1 70 ? -15.393 -7.898 -5.695 1.00 90.94 70 VAL A O 1
ATOM 526 N N . ARG A 1 71 ? -13.484 -6.977 -4.947 1.00 89.12 71 ARG A N 1
ATOM 527 C CA . ARG A 1 71 ? -13.362 -5.995 -6.030 1.00 89.12 71 ARG A CA 1
ATOM 528 C C . ARG A 1 71 ? -11.905 -5.608 -6.262 1.00 89.12 71 ARG A C 1
ATOM 530 O O . ARG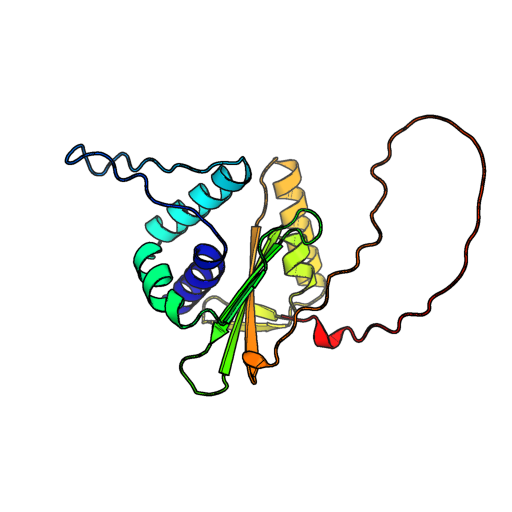 A 1 71 ? -11.118 -5.575 -5.322 1.00 89.12 71 ARG A O 1
ATOM 537 N N . VAL A 1 72 ? -11.568 -5.303 -7.512 1.00 87.31 72 VAL A N 1
ATOM 538 C CA . VAL A 1 72 ? -10.255 -4.790 -7.923 1.00 87.31 72 VAL A CA 1
ATOM 539 C C . VAL A 1 72 ? -10.468 -3.484 -8.679 1.00 87.31 72 VAL A C 1
ATOM 541 O O . VAL A 1 72 ? -11.278 -3.435 -9.603 1.00 87.31 72 VAL A O 1
ATOM 544 N N . TRP A 1 73 ? -9.725 -2.453 -8.297 1.00 88.62 73 TRP A N 1
ATOM 545 C CA . TRP A 1 73 ? -9.587 -1.199 -9.023 1.00 88.62 73 TRP A CA 1
ATOM 546 C C . TRP A 1 73 ? -8.194 -1.183 -9.652 1.00 88.62 73 TRP A C 1
ATOM 548 O O . TRP A 1 73 ? -7.207 -1.038 -8.931 1.00 88.62 73 TRP A O 1
ATOM 558 N N . PRO A 1 74 ? -8.077 -1.401 -10.971 1.00 85.38 74 PRO A N 1
ATOM 559 C CA . PRO A 1 74 ? -6.776 -1.435 -11.623 1.00 85.38 74 PRO A CA 1
ATOM 560 C C . PRO A 1 74 ? -6.091 -0.067 -11.567 1.00 85.38 74 PRO A C 1
ATOM 562 O O . PRO A 1 74 ? -6.737 0.965 -11.382 1.00 85.38 74 PRO A O 1
ATOM 565 N N . PHE A 1 75 ? -4.775 -0.072 -11.775 1.00 84.88 75 PHE A N 1
ATOM 566 C CA . PHE A 1 75 ? -4.010 1.158 -11.937 1.00 84.88 75 PHE A CA 1
ATOM 567 C C . PHE A 1 75 ? -4.549 1.983 -13.113 1.00 84.88 75 PHE A C 1
ATOM 569 O O . PHE A 1 75 ? -4.835 1.441 -14.183 1.00 84.88 75 PHE A O 1
ATOM 576 N N . SER A 1 76 ? -4.627 3.297 -12.926 1.00 82.56 76 SER A N 1
ATOM 577 C CA . SER A 1 76 ? -4.853 4.266 -13.996 1.00 82.56 76 SER A CA 1
ATOM 578 C C . SER A 1 76 ? -3.933 5.464 -13.787 1.00 82.56 76 SER A C 1
ATOM 580 O O . SER A 1 76 ? -3.589 5.773 -12.646 1.00 82.56 76 SER A O 1
ATOM 582 N N . SER A 1 77 ? -3.556 6.158 -14.861 1.00 83.06 77 SER A N 1
ATOM 583 C CA . SER A 1 77 ? -2.750 7.383 -14.756 1.00 83.06 77 SER A CA 1
ATOM 584 C C . SER A 1 77 ? -3.469 8.489 -13.978 1.00 83.06 77 SER A C 1
ATOM 586 O O . SER A 1 77 ? -2.811 9.274 -13.307 1.00 83.06 77 SER A O 1
ATOM 588 N N . PHE A 1 78 ? -4.806 8.492 -13.997 1.00 81.06 78 PHE A N 1
ATOM 589 C CA . PHE A 1 78 ? -5.633 9.405 -13.210 1.00 81.06 78 PHE A CA 1
ATOM 590 C C . PHE A 1 78 ? -5.526 9.113 -11.704 1.00 81.06 78 PHE A C 1
ATOM 592 O O . PHE A 1 78 ? -5.184 9.977 -10.899 1.00 81.06 78 PHE A O 1
ATOM 599 N N . SER A 1 79 ? -5.745 7.855 -11.305 1.00 80.88 79 SER A N 1
ATOM 600 C CA . SER A 1 79 ? -5.681 7.457 -9.893 1.00 80.88 79 SER A CA 1
ATOM 601 C C . SER A 1 79 ? -4.250 7.371 -9.352 1.00 80.88 79 SER A C 1
ATOM 603 O O . SER A 1 79 ? -4.060 7.474 -8.140 1.00 80.88 79 SER A O 1
ATOM 605 N N . LYS A 1 80 ? -3.259 7.116 -10.220 1.00 88.75 80 LYS A N 1
ATOM 606 C CA . LYS A 1 80 ? -1.853 6.801 -9.893 1.00 88.75 80 LYS A CA 1
ATOM 607 C C . LYS A 1 80 ? -1.699 5.701 -8.824 1.00 88.75 80 LYS A C 1
ATOM 609 O O . LYS A 1 80 ? -0.688 5.622 -8.125 1.00 88.75 80 LYS A O 1
ATOM 614 N N . ARG A 1 81 ? -2.712 4.834 -8.697 1.00 89.00 81 ARG A N 1
ATOM 615 C CA . ARG A 1 81 ? -2.780 3.722 -7.736 1.00 89.00 81 ARG A CA 1
ATOM 616 C C . ARG A 1 81 ? -3.714 2.614 -8.216 1.00 89.00 81 ARG A C 1
ATOM 618 O O . ARG A 1 81 ? -4.698 2.889 -8.903 1.00 89.00 81 ARG A O 1
ATOM 625 N N . ALA A 1 82 ? -3.420 1.389 -7.806 1.00 88.31 82 ALA A N 1
ATOM 626 C CA . ALA A 1 82 ? -4.279 0.218 -7.890 1.00 88.31 82 ALA A CA 1
ATOM 627 C C . ALA A 1 82 ? -4.770 -0.161 -6.490 1.00 88.31 82 ALA A C 1
ATOM 629 O O . ALA A 1 82 ? -4.044 -0.004 -5.505 1.00 88.31 82 ALA A O 1
ATOM 630 N N . CYS A 1 83 ? -5.989 -0.682 -6.402 1.00 90.44 83 CYS A N 1
ATOM 631 C CA . CYS A 1 83 ? -6.570 -1.108 -5.141 1.00 90.44 83 CYS A CA 1
ATOM 632 C C . CYS A 1 83 ? -7.262 -2.465 -5.260 1.00 90.44 83 CYS A C 1
ATOM 634 O O . CYS A 1 83 ? -7.843 -2.804 -6.291 1.00 90.44 83 CYS A O 1
ATOM 636 N N . VAL A 1 84 ? -7.304 -3.207 -4.159 1.00 90.31 84 VAL A N 1
ATOM 637 C CA . VAL A 1 84 ? -8.051 -4.462 -4.057 1.00 90.31 84 VAL A CA 1
ATOM 638 C C . VAL A 1 84 ? -8.795 -4.513 -2.735 1.00 90.31 84 VAL A C 1
ATOM 640 O O . VAL A 1 84 ? -8.273 -4.133 -1.693 1.00 90.31 84 VAL A O 1
ATOM 643 N N . LEU A 1 85 ? -10.030 -4.994 -2.779 1.00 91.56 85 LEU A N 1
ATOM 644 C CA . LEU A 1 85 ? -10.817 -5.297 -1.599 1.00 91.56 85 LEU A CA 1
ATOM 645 C C . LEU A 1 85 ? -10.922 -6.807 -1.438 1.00 91.56 85 LEU A C 1
ATOM 647 O O . LEU A 1 85 ? -11.430 -7.503 -2.322 1.00 91.56 85 LEU A O 1
ATOM 651 N N . LEU A 1 86 ? -10.471 -7.294 -0.290 1.00 91.31 86 LEU A N 1
ATOM 652 C CA . LEU A 1 86 ? -10.625 -8.667 0.151 1.00 91.31 86 LEU A CA 1
ATOM 653 C C . LEU A 1 86 ? -11.747 -8.783 1.176 1.00 91.31 86 LEU A C 1
ATOM 655 O O . LEU A 1 86 ? -11.935 -7.923 2.033 1.00 91.31 86 LEU A O 1
ATOM 659 N N . ARG A 1 87 ? -12.450 -9.906 1.120 1.00 92.56 87 ARG A N 1
ATOM 660 C CA . ARG A 1 87 ? -13.252 -10.426 2.218 1.00 92.56 87 ARG A CA 1
ATOM 661 C C . ARG A 1 87 ? -12.303 -10.928 3.310 1.00 92.56 87 ARG A C 1
ATOM 663 O O . ARG A 1 87 ? -11.320 -11.610 3.007 1.00 92.56 87 ARG A O 1
ATOM 670 N N . GLY A 1 88 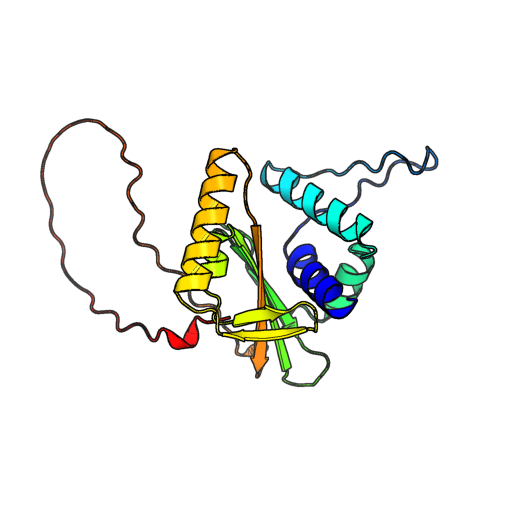? -12.587 -10.561 4.552 1.00 85.69 88 GLY A N 1
ATOM 671 C CA . GLY A 1 88 ? -11.888 -11.053 5.733 1.00 85.69 88 GLY A CA 1
ATOM 672 C C . GLY A 1 88 ? -12.188 -12.528 5.993 1.00 85.69 88 GLY A C 1
ATOM 673 O O . GLY A 1 88 ? -13.021 -13.138 5.319 1.00 85.69 88 GLY A O 1
ATOM 674 N N . GLU A 1 89 ? -11.478 -13.110 6.957 1.00 79.62 89 GLU A N 1
ATOM 675 C CA . GLU A 1 89 ? -11.769 -14.472 7.422 1.00 79.62 89 GLU A CA 1
ATOM 676 C C . GLU A 1 89 ? -13.052 -14.521 8.258 1.00 79.62 89 GLU A C 1
ATOM 678 O O . GLU A 1 89 ? -13.810 -15.485 8.171 1.00 79.62 89 GLU A O 1
ATOM 683 N N . GLU A 1 90 ? -13.324 -13.455 9.013 1.00 80.75 90 GLU A N 1
ATOM 684 C CA . GLU A 1 90 ? -14.576 -13.278 9.742 1.00 80.75 90 GLU A CA 1
ATOM 685 C C . GLU A 1 90 ? -15.691 -12.759 8.824 1.00 80.75 90 GLU A C 1
ATOM 687 O O . GLU A 1 90 ? -15.484 -11.906 7.953 1.00 80.75 90 GLU A O 1
ATOM 692 N N . GLU A 1 91 ? -16.902 -13.279 9.028 1.00 76.62 91 GLU A N 1
ATOM 693 C CA . GLU A 1 91 ? -18.075 -12.889 8.253 1.00 76.62 91 GLU A CA 1
ATOM 694 C C . GLU A 1 91 ? -18.397 -11.402 8.465 1.00 76.62 91 GLU A C 1
ATOM 696 O O . GLU A 1 91 ? -18.466 -10.911 9.589 1.00 76.62 91 GLU A O 1
ATOM 701 N N . GLY A 1 92 ? -18.575 -10.666 7.366 1.00 79.06 92 GLY A N 1
ATOM 702 C CA . GLY A 1 92 ? -18.846 -9.228 7.403 1.00 79.06 92 GLY A CA 1
ATOM 703 C C . GLY A 1 92 ? -17.615 -8.341 7.616 1.00 79.06 92 GLY A C 1
ATOM 704 O O . GLY A 1 92 ? -17.761 -7.122 7.586 1.00 79.06 92 GLY A O 1
ATOM 705 N N . ALA A 1 93 ? -16.412 -8.899 7.766 1.00 89.25 93 ALA A N 1
ATOM 706 C CA . ALA A 1 93 ? -15.169 -8.132 7.754 1.00 89.25 93 ALA A CA 1
ATOM 707 C C . ALA A 1 93 ? -14.535 -8.129 6.356 1.00 89.25 93 ALA A C 1
ATOM 709 O O . ALA A 1 93 ? -14.694 -9.061 5.562 1.00 89.25 93 ALA A O 1
ATOM 710 N N . GLY A 1 94 ? -13.791 -7.075 6.042 1.00 90.62 94 GLY A N 1
ATOM 711 C CA . GLY A 1 94 ? -13.030 -6.944 4.810 1.00 90.62 94 GLY A CA 1
ATOM 712 C C . GLY A 1 94 ? -11.728 -6.193 5.027 1.00 90.62 94 GLY A C 1
ATOM 713 O O . GLY A 1 94 ? -11.552 -5.502 6.027 1.00 90.62 94 GLY A O 1
ATOM 714 N N . ARG A 1 95 ? -10.823 -6.304 4.059 1.00 91.44 95 ARG A N 1
ATOM 715 C CA . ARG A 1 95 ? -9.578 -5.542 4.029 1.00 91.44 95 ARG A CA 1
ATOM 716 C C . ARG A 1 95 ? -9.354 -4.943 2.656 1.00 91.44 95 ARG A C 1
ATOM 718 O O . ARG A 1 95 ? -9.306 -5.650 1.652 1.00 91.44 95 ARG A O 1
ATOM 725 N N . PHE A 1 96 ? -9.228 -3.630 2.631 1.00 91.38 96 PHE A N 1
ATOM 726 C CA . PHE A 1 96 ? -8.902 -2.850 1.456 1.00 91.38 96 PHE A CA 1
ATOM 727 C C . PHE A 1 96 ? -7.400 -2.599 1.414 1.00 91.38 96 PHE A C 1
ATOM 729 O O . PHE A 1 96 ? -6.822 -2.206 2.421 1.00 91.38 96 PHE A O 1
ATOM 736 N N . TYR A 1 97 ? -6.783 -2.789 0.255 1.00 92.19 97 TYR A N 1
ATOM 737 C CA . TYR A 1 97 ? -5.379 -2.502 0.004 1.00 92.19 97 TYR A CA 1
ATOM 738 C C . TYR A 1 97 ? -5.245 -1.505 -1.140 1.00 92.19 97 TYR A C 1
ATOM 740 O O . TYR A 1 97 ? -5.963 -1.612 -2.135 1.00 92.19 97 TYR A O 1
ATOM 748 N N . ALA A 1 98 ? -4.283 -0.595 -1.028 1.00 90.94 98 ALA A N 1
ATOM 749 C CA . ALA A 1 98 ? -3.898 0.342 -2.073 1.00 90.94 98 ALA A CA 1
ATOM 750 C C . ALA A 1 98 ? -2.383 0.280 -2.304 1.00 90.94 98 ALA A C 1
ATOM 752 O O . ALA A 1 98 ? -1.604 0.278 -1.352 1.00 90.94 98 ALA A O 1
ATOM 753 N N . SER A 1 99 ? -1.973 0.252 -3.569 1.00 89.94 99 SER A N 1
ATOM 754 C CA . SER A 1 99 ? -0.578 0.340 -3.997 1.00 89.94 99 SER A CA 1
ATOM 755 C C . SER A 1 99 ? -0.455 1.336 -5.140 1.00 89.94 99 SER A C 1
ATOM 757 O O . SER A 1 99 ? -1.282 1.342 -6.050 1.00 89.94 99 SER A O 1
ATOM 759 N N . GLY A 1 100 ? 0.556 2.194 -5.116 1.00 89.50 100 GLY A N 1
ATOM 760 C CA . GLY A 1 100 ? 0.727 3.210 -6.147 1.00 89.50 100 GLY A CA 1
ATOM 761 C C . GLY A 1 100 ? 1.872 4.153 -5.846 1.00 89.50 100 GLY A C 1
ATOM 762 O O . GLY A 1 100 ? 2.697 3.877 -4.973 1.00 89.50 100 GLY A O 1
ATOM 763 N N . ALA A 1 101 ? 1.898 5.271 -6.565 1.00 90.19 101 ALA A N 1
ATOM 764 C CA . ALA A 1 101 ? 2.875 6.323 -6.329 1.00 90.19 101 ALA A CA 1
ATOM 765 C C . ALA A 1 101 ? 2.817 6.786 -4.862 1.00 90.19 101 ALA A C 1
ATOM 767 O O . ALA A 1 101 ? 1.734 6.942 -4.280 1.00 90.19 101 ALA A O 1
ATOM 768 N N . ALA A 1 102 ? 3.990 6.884 -4.239 1.00 92.19 102 ALA A N 1
ATOM 769 C CA . ALA A 1 102 ? 4.106 6.923 -2.788 1.00 92.19 102 ALA A CA 1
ATOM 770 C C . ALA A 1 102 ? 3.428 8.148 -2.169 1.00 92.19 102 ALA A C 1
ATOM 772 O O . ALA A 1 102 ? 2.740 8.023 -1.159 1.00 92.19 102 ALA A O 1
ATOM 773 N N . GLU A 1 103 ? 3.559 9.301 -2.811 1.00 90.75 103 GLU A N 1
ATOM 774 C CA . GLU A 1 103 ? 2.947 10.562 -2.418 1.00 90.75 103 GLU A CA 1
ATOM 775 C C . GLU A 1 103 ? 1.412 10.493 -2.452 1.00 90.75 103 GLU A C 1
ATOM 777 O O . GLU A 1 103 ? 0.742 10.937 -1.524 1.00 90.75 103 GLU A O 1
ATOM 782 N N . ILE A 1 104 ? 0.853 9.816 -3.457 1.00 90.12 104 ILE A N 1
ATOM 783 C CA . ILE A 1 104 ? -0.594 9.666 -3.664 1.00 90.12 104 ILE A CA 1
ATOM 784 C C . ILE A 1 104 ? -1.216 8.775 -2.592 1.00 90.12 104 ILE A C 1
ATOM 786 O O . ILE A 1 104 ? -2.305 9.041 -2.081 1.00 90.12 104 ILE A O 1
ATOM 790 N N . VAL A 1 105 ? -0.533 7.677 -2.274 1.00 91.38 105 VAL A N 1
ATOM 791 C CA . VAL A 1 105 ? -0.975 6.748 -1.234 1.00 91.38 105 VAL A CA 1
ATOM 792 C C . VAL A 1 105 ? -0.805 7.390 0.140 1.00 91.38 105 VAL A C 1
ATOM 794 O O . VAL A 1 105 ? -1.735 7.320 0.938 1.00 91.38 105 VAL A O 1
ATOM 797 N N . LEU A 1 106 ? 0.322 8.066 0.393 1.00 92.25 106 LEU A N 1
ATOM 798 C CA . LEU A 1 106 ? 0.588 8.770 1.648 1.00 92.25 106 LEU A CA 1
ATOM 799 C C . LEU A 1 106 ? -0.483 9.817 1.951 1.00 92.25 106 LEU A C 1
ATOM 801 O O . LEU A 1 106 ? -0.903 9.931 3.102 1.00 92.25 106 LEU A O 1
ATOM 805 N N . ASP A 1 107 ? -0.962 10.537 0.933 1.00 90.19 107 ASP A N 1
ATOM 806 C CA . ASP A 1 107 ? -1.998 11.548 1.125 1.00 90.19 107 ASP A CA 1
ATOM 807 C C . ASP A 1 107 ? -3.294 10.959 1.699 1.00 90.19 107 ASP A C 1
ATOM 809 O O . ASP A 1 107 ? -3.958 11.607 2.511 1.00 90.19 107 ASP A O 1
ATOM 813 N N . CYS A 1 108 ? -3.581 9.694 1.382 1.00 88.62 108 CYS A N 1
ATOM 814 C CA . CYS A 1 108 ? -4.740 8.958 1.878 1.00 88.62 108 CYS A CA 1
ATOM 815 C C . CYS A 1 108 ? -4.527 8.310 3.258 1.00 88.62 108 CYS A C 1
ATOM 817 O O . CYS A 1 108 ? -5.480 7.759 3.798 1.00 88.62 108 CYS A O 1
ATOM 819 N N . CYS A 1 109 ? -3.320 8.312 3.828 1.00 91.25 109 CYS A N 1
ATOM 820 C CA . CYS A 1 109 ? -3.020 7.564 5.053 1.00 91.25 109 CYS A CA 1
ATOM 821 C C . CYS A 1 109 ? -3.211 8.407 6.319 1.00 91.25 109 CYS A C 1
ATOM 823 O O . CYS A 1 109 ? -2.641 9.494 6.446 1.00 91.25 109 CYS A O 1
ATOM 825 N N . ARG A 1 110 ? -3.928 7.870 7.313 1.00 92.19 110 ARG A N 1
ATOM 826 C CA . ARG A 1 110 ? -4.021 8.472 8.661 1.00 92.19 110 ARG A CA 1
ATOM 827 C C . ARG A 1 110 ? -3.008 7.903 9.642 1.00 92.19 110 ARG A C 1
ATOM 829 O O . ARG A 1 110 ? -2.644 8.568 10.612 1.00 92.19 110 ARG A O 1
ATOM 836 N N . PHE A 1 111 ? -2.581 6.670 9.411 1.00 92.88 111 PHE A N 1
ATOM 837 C CA . PHE A 1 111 ? -1.688 5.951 10.303 1.00 92.88 111 PHE A CA 1
ATOM 838 C C . PHE A 1 111 ? -0.481 5.406 9.547 1.00 92.88 111 PHE A C 1
ATOM 840 O O . PHE A 1 111 ? -0.526 5.208 8.334 1.00 92.88 111 PHE A O 1
ATOM 847 N N . TYR A 1 112 ? 0.586 5.123 10.285 1.00 91.19 112 TYR A N 1
ATOM 848 C CA . TYR A 1 112 ? 1.711 4.333 9.803 1.00 91.19 112 TYR A CA 1
ATOM 849 C C . TYR A 1 112 ? 1.943 3.140 10.732 1.00 91.19 112 TYR A C 1
ATOM 851 O O . TYR A 1 112 ? 1.585 3.177 11.912 1.00 91.19 112 TYR A O 1
ATOM 859 N N . LEU A 1 113 ? 2.500 2.065 10.176 1.00 89.31 113 LEU A N 1
ATOM 860 C CA . LEU A 1 113 ? 2.807 0.847 10.918 1.00 89.31 113 LEU A CA 1
ATOM 861 C C . LEU A 1 113 ? 4.199 0.919 11.542 1.00 89.31 113 LEU A C 1
ATOM 863 O O . LEU A 1 113 ? 5.168 1.299 10.883 1.00 89.31 113 LEU A O 1
ATOM 867 N N . LEU A 1 114 ? 4.289 0.481 12.791 1.00 87.69 114 LEU A N 1
ATOM 868 C CA . LEU A 1 114 ? 5.538 0.244 13.497 1.00 87.69 114 LEU A CA 1
ATOM 869 C C . LEU A 1 114 ? 6.037 -1.196 13.270 1.00 87.69 114 LEU A C 1
ATOM 871 O O . LEU A 1 114 ? 5.263 -2.071 12.872 1.00 87.69 114 LEU A O 1
ATOM 875 N N . PRO A 1 115 ? 7.331 -1.478 13.529 1.00 82.06 115 PRO A N 1
ATOM 876 C CA . PRO A 1 115 ? 7.907 -2.812 13.340 1.00 82.06 115 PRO A CA 1
ATOM 877 C C . PRO A 1 115 ? 7.259 -3.926 14.167 1.00 82.06 115 PRO A C 1
ATOM 879 O O . PRO A 1 115 ? 7.444 -5.089 13.834 1.00 82.06 115 PRO A O 1
ATOM 882 N N . ASP A 1 116 ? 6.544 -3.576 15.237 1.00 82.44 116 ASP A N 1
ATOM 883 C CA . ASP A 1 116 ? 5.800 -4.497 16.102 1.00 82.44 116 ASP A CA 1
ATOM 884 C C . ASP A 1 116 ? 4.353 -4.745 15.628 1.00 82.44 116 ASP A C 1
ATOM 886 O O . ASP A 1 116 ? 3.586 -5.436 16.299 1.00 82.44 116 ASP A O 1
ATOM 890 N N . GLY A 1 117 ? 3.964 -4.164 14.488 1.00 81.94 117 GLY A N 1
ATOM 891 C CA . GLY A 1 117 ? 2.621 -4.262 13.920 1.00 81.94 117 GLY A CA 1
ATOM 892 C C . GLY A 1 117 ? 1.599 -3.305 14.538 1.00 81.94 117 GLY A C 1
ATOM 893 O O . GLY A 1 117 ? 0.451 -3.282 14.091 1.00 81.94 117 GLY A O 1
ATOM 894 N N . SER A 1 118 ? 1.984 -2.497 15.530 1.00 87.81 118 SER A N 1
ATOM 895 C CA . SER A 1 118 ? 1.126 -1.434 16.049 1.00 87.81 118 SER A CA 1
ATOM 896 C C . SER A 1 118 ? 1.059 -0.254 15.073 1.00 87.81 118 SER A C 1
ATOM 898 O O . SER A 1 118 ? 1.883 -0.115 14.166 1.00 87.81 118 SER A O 1
ATOM 900 N N . ARG A 1 119 ? 0.032 0.589 15.223 1.00 90.25 119 ARG A N 1
ATOM 901 C CA . ARG A 1 119 ? -0.180 1.760 14.366 1.00 90.25 119 ARG A CA 1
ATOM 902 C C . ARG A 1 119 ? -0.099 3.044 15.170 1.00 90.25 119 ARG A C 1
ATOM 904 O O . ARG A 1 119 ? -0.705 3.148 16.236 1.00 90.25 119 ARG A O 1
ATOM 911 N N . GLU A 1 120 ? 0.569 4.039 14.609 1.00 92.81 120 GLU A N 1
ATOM 912 C CA . GLU A 1 120 ? 0.620 5.389 15.158 1.00 92.81 120 GLU A CA 1
ATOM 913 C C . GLU A 1 120 ? 0.004 6.394 14.191 1.00 92.81 120 GLU A C 1
ATOM 915 O O . GLU A 1 120 ? -0.021 6.186 12.977 1.00 92.81 120 GLU A O 1
ATOM 920 N N . VAL A 1 121 ? -0.532 7.486 14.741 1.00 95.12 121 VAL A N 1
ATOM 921 C CA . VAL A 1 121 ? -1.088 8.581 13.940 1.00 95.12 121 VAL A CA 1
ATOM 922 C C . VAL A 1 121 ? 0.041 9.229 13.154 1.00 95.12 121 VAL A C 1
ATOM 924 O O . VAL A 1 121 ? 1.034 9.656 13.741 1.00 95.12 121 VAL A O 1
ATOM 927 N N . LEU A 1 122 ? -0.143 9.333 11.841 1.00 93.06 122 LEU A N 1
ATOM 928 C CA . LEU A 1 122 ? 0.778 10.033 10.966 1.00 93.06 122 LEU A CA 1
ATOM 929 C C . LEU A 1 122 ? 0.576 11.541 11.144 1.00 93.06 122 LEU A C 1
ATOM 931 O O . LEU A 1 122 ? -0.400 12.107 10.652 1.00 93.06 122 LEU A O 1
ATOM 935 N N . LYS A 1 123 ? 1.487 12.181 11.877 1.00 94.69 123 LYS A N 1
ATOM 936 C CA . LYS A 1 123 ? 1.457 13.633 12.096 1.00 94.69 123 LYS A CA 1
ATOM 937 C C . LYS A 1 123 ? 1.972 14.387 10.874 1.00 94.69 123 LYS A C 1
ATOM 939 O O . LYS A 1 123 ? 2.708 13.827 10.059 1.00 94.69 123 LYS A O 1
ATOM 944 N N . GLU A 1 124 ? 1.644 15.672 10.785 1.00 93.00 124 GLU A N 1
ATOM 945 C CA . GLU A 1 124 ? 2.037 16.503 9.645 1.00 93.00 124 GLU A CA 1
ATOM 946 C C . GLU A 1 124 ? 3.561 16.615 9.505 1.00 93.00 124 GLU A C 1
ATOM 948 O O . GLU A 1 124 ? 4.093 16.563 8.398 1.00 93.00 124 GLU A O 1
ATOM 953 N N . GLU A 1 125 ? 4.295 16.646 10.620 1.00 94.19 125 GLU A N 1
ATOM 954 C CA . GLU A 1 125 ? 5.759 16.681 10.591 1.00 94.19 125 GLU A CA 1
ATOM 955 C C . GLU A 1 125 ? 6.342 15.392 9.991 1.00 94.19 125 GLU A C 1
ATOM 957 O O . GLU A 1 125 ? 7.290 15.433 9.206 1.00 94.19 125 GLU A O 1
ATOM 962 N N . GLN A 1 126 ? 5.755 14.237 10.322 1.00 93.31 126 GLN A N 1
ATOM 963 C CA . GLN A 1 126 ? 6.172 12.937 9.785 1.00 93.31 126 GLN A CA 1
ATOM 964 C C . GLN A 1 126 ? 5.799 12.806 8.308 1.00 93.31 126 GLN A C 1
ATOM 966 O O . GLN A 1 126 ? 6.601 12.329 7.507 1.00 93.31 126 GLN A O 1
ATOM 971 N N . ARG A 1 127 ? 4.600 13.267 7.938 1.00 93.88 127 ARG A N 1
ATOM 972 C CA . ARG A 1 127 ? 4.132 13.316 6.550 1.00 93.88 127 ARG A CA 1
ATOM 973 C C . ARG A 1 127 ? 5.059 14.180 5.695 1.00 93.88 127 ARG A C 1
ATOM 975 O O . ARG A 1 127 ? 5.520 13.722 4.652 1.00 93.88 127 ARG A O 1
ATOM 982 N N . SER A 1 128 ? 5.405 15.373 6.172 1.00 94.19 128 SER A N 1
ATOM 983 C CA . SER A 1 128 ? 6.351 16.278 5.513 1.00 94.19 128 SER A CA 1
ATOM 984 C C . SER A 1 128 ? 7.746 15.659 5.381 1.00 94.19 128 SER A C 1
ATOM 986 O O . SER A 1 128 ? 8.357 15.721 4.314 1.00 94.19 128 SER A O 1
ATOM 988 N N . ALA A 1 129 ? 8.244 14.989 6.426 1.00 94.50 129 ALA A N 1
ATOM 989 C CA . ALA A 1 129 ? 9.525 14.284 6.370 1.00 94.50 129 ALA A CA 1
ATOM 990 C C . ALA A 1 129 ? 9.531 13.165 5.313 1.00 94.50 129 ALA A C 1
ATOM 992 O O . ALA A 1 129 ? 10.488 13.050 4.547 1.00 94.50 129 ALA A O 1
ATOM 993 N N . LEU A 1 130 ? 8.455 12.379 5.223 1.00 94.31 130 LEU A N 1
ATOM 994 C CA . LEU A 1 130 ? 8.306 11.337 4.205 1.00 94.31 130 LEU A CA 1
ATOM 995 C C . LEU A 1 130 ? 8.255 11.925 2.790 1.00 94.31 130 LEU A C 1
ATOM 997 O O . LEU A 1 130 ? 8.953 11.422 1.910 1.00 94.31 130 LEU A O 1
ATOM 1001 N N . LYS A 1 131 ? 7.507 13.015 2.575 1.00 93.75 131 LYS A N 1
ATOM 1002 C CA . LYS A 1 131 ? 7.470 13.716 1.280 1.00 93.75 131 LYS A CA 1
ATOM 1003 C C . LYS A 1 131 ? 8.854 14.227 0.871 1.00 93.75 131 LYS A C 1
ATOM 1005 O O . LYS A 1 131 ? 9.256 14.036 -0.272 1.00 93.75 131 LYS A O 1
ATOM 1010 N N . ASN A 1 132 ? 9.632 14.775 1.804 1.00 94.31 132 ASN A N 1
ATOM 1011 C CA . ASN A 1 132 ? 11.006 15.208 1.527 1.00 94.31 132 ASN A CA 1
ATOM 1012 C C . ASN A 1 132 ? 11.920 14.044 1.113 1.00 94.31 132 ASN A C 1
ATOM 1014 O O . ASN A 1 132 ? 12.707 14.176 0.174 1.00 94.31 132 ASN A O 1
ATOM 1018 N N . VAL A 1 133 ? 11.796 12.884 1.768 1.00 94.62 133 VAL A N 1
ATOM 1019 C CA . VAL A 1 133 ? 12.520 11.672 1.355 1.00 94.62 133 VAL A CA 1
ATOM 1020 C C . VAL A 1 133 ? 12.109 11.257 -0.060 1.00 94.62 133 VAL A C 1
ATOM 1022 O O . VAL A 1 133 ? 12.982 11.022 -0.894 1.00 94.62 133 VAL A O 1
ATOM 1025 N N . MET A 1 134 ? 10.810 11.236 -0.370 1.00 93.44 134 MET A N 1
ATOM 1026 C CA . MET A 1 134 ? 10.311 10.922 -1.717 1.00 93.44 134 MET A CA 1
ATOM 1027 C C . MET A 1 134 ? 10.866 11.883 -2.778 1.00 93.44 134 MET A C 1
ATOM 1029 O O . MET A 1 134 ? 11.329 11.426 -3.819 1.00 93.44 134 MET A O 1
ATOM 1033 N N . LEU A 1 135 ? 10.910 13.190 -2.498 1.00 92.38 135 LEU A N 1
ATOM 1034 C CA . LEU A 1 135 ? 11.486 14.200 -3.397 1.00 92.38 135 LEU A CA 1
ATOM 1035 C C . LEU A 1 135 ? 12.983 13.972 -3.649 1.00 92.38 135 LEU A C 1
ATOM 1037 O O . LEU A 1 135 ? 13.451 14.076 -4.785 1.00 92.38 135 LEU A O 1
ATOM 1041 N N . SER A 1 136 ? 13.743 13.618 -2.608 1.00 93.75 136 SER A N 1
ATOM 1042 C CA . SER A 1 136 ? 15.167 13.288 -2.754 1.00 93.75 136 SER A CA 1
ATOM 1043 C C . SER A 1 136 ? 15.403 12.024 -3.589 1.00 93.75 136 SER A C 1
ATOM 1045 O O . SER A 1 136 ? 16.309 11.998 -4.421 1.00 93.75 136 SER A O 1
ATOM 1047 N N . LEU A 1 137 ? 14.557 11.000 -3.429 1.00 92.12 137 LEU A N 1
ATOM 1048 C CA . LEU A 1 137 ? 14.595 9.785 -4.246 1.00 92.12 137 LEU A CA 1
ATOM 1049 C C . LEU A 1 137 ? 14.230 10.091 -5.699 1.00 92.12 137 LEU A C 1
ATOM 1051 O O . LEU A 1 137 ? 14.922 9.644 -6.612 1.00 92.12 137 LEU A O 1
ATOM 1055 N N . HIS A 1 138 ? 13.198 10.908 -5.912 1.00 89.19 138 HIS A N 1
ATOM 1056 C CA . HIS A 1 138 ? 12.790 11.343 -7.242 1.00 89.19 138 HIS A CA 1
ATOM 1057 C C . HIS A 1 138 ? 13.908 12.128 -7.944 1.00 89.19 138 HIS A C 1
ATOM 1059 O O . HIS A 1 138 ? 14.210 11.863 -9.105 1.00 89.19 138 HIS A O 1
ATOM 1065 N N . SER A 1 139 ? 14.610 13.002 -7.214 1.00 91.94 139 SER A N 1
ATOM 1066 C CA . SER A 1 139 ? 15.791 13.727 -7.713 1.00 91.94 139 SER A CA 1
ATOM 1067 C C . SER A 1 139 ? 16.936 12.786 -8.118 1.00 91.94 139 SER A C 1
ATOM 1069 O O . SER A 1 139 ? 17.726 13.106 -9.003 1.00 91.94 139 SER A O 1
ATOM 1071 N N . ALA A 1 140 ? 17.009 11.598 -7.513 1.00 92.69 140 ALA A N 1
ATOM 1072 C CA . ALA A 1 140 ? 17.919 10.519 -7.897 1.00 92.69 140 ALA A CA 1
ATOM 1073 C C . ALA A 1 140 ? 17.342 9.583 -8.984 1.00 92.69 140 ALA A C 1
ATOM 1075 O O . ALA A 1 140 ? 17.912 8.524 -9.242 1.00 92.69 140 ALA A O 1
ATOM 1076 N N . SER A 1 141 ? 16.222 9.951 -9.623 1.00 89.62 141 SER A N 1
ATOM 1077 C CA . SER A 1 141 ? 15.483 9.139 -10.607 1.00 89.62 141 SER A CA 1
ATOM 1078 C C . SER A 1 141 ? 14.992 7.787 -10.066 1.00 89.62 141 SER A C 1
ATOM 1080 O O . SER A 1 141 ? 14.854 6.815 -10.811 1.00 89.62 141 SER A O 1
ATOM 1082 N N . ILE A 1 142 ? 14.721 7.710 -8.760 1.00 87.00 142 ILE A N 1
ATOM 1083 C CA . ILE A 1 142 ? 14.167 6.525 -8.101 1.00 87.00 142 ILE A CA 1
ATOM 1084 C C . ILE A 1 142 ? 12.665 6.731 -7.901 1.00 87.00 142 ILE A C 1
ATOM 1086 O O . ILE A 1 142 ? 12.230 7.575 -7.117 1.00 87.00 142 ILE A O 1
ATOM 1090 N N . ASN A 1 143 ? 11.861 5.916 -8.584 1.00 84.44 143 ASN A N 1
ATOM 1091 C CA . ASN A 1 143 ? 10.414 5.908 -8.391 1.00 84.44 143 ASN A CA 1
ATOM 1092 C C . ASN A 1 143 ? 10.056 5.268 -7.048 1.00 84.44 143 ASN A C 1
ATOM 1094 O O . ASN A 1 143 ? 10.465 4.144 -6.752 1.00 84.44 143 ASN A O 1
ATOM 1098 N N . SER A 1 144 ? 9.261 5.984 -6.255 1.00 89.88 144 SER A N 1
ATOM 1099 C CA . SER A 1 144 ? 8.799 5.532 -4.944 1.00 89.88 144 SER A CA 1
ATOM 1100 C C . SER A 1 144 ? 7.386 4.964 -5.053 1.00 89.88 144 SER A C 1
ATOM 1102 O O . SER A 1 144 ? 6.487 5.614 -5.582 1.00 89.88 144 SER A O 1
ATOM 1104 N N . ILE A 1 145 ? 7.178 3.763 -4.516 1.00 89.19 145 ILE A N 1
ATOM 1105 C CA . ILE A 1 145 ? 5.854 3.148 -4.375 1.00 89.19 145 ILE A CA 1
ATOM 1106 C C . ILE A 1 145 ? 5.544 3.004 -2.892 1.00 89.19 145 ILE A C 1
ATOM 1108 O O . ILE A 1 145 ? 6.417 2.623 -2.112 1.00 89.19 145 ILE A O 1
ATOM 1112 N N . ALA A 1 146 ? 4.296 3.267 -2.514 1.00 90.56 146 ALA A N 1
ATOM 1113 C CA . ALA A 1 146 ? 3.800 2.957 -1.182 1.00 90.56 146 ALA A CA 1
ATOM 1114 C C . ALA A 1 146 ? 2.644 1.955 -1.226 1.00 90.56 146 ALA A C 1
ATOM 1116 O O . ALA A 1 146 ? 1.972 1.759 -2.244 1.00 90.56 146 ALA A O 1
ATOM 1117 N N . LEU A 1 147 ? 2.451 1.309 -0.081 1.00 90.56 147 LEU A N 1
ATOM 1118 C CA . LEU A 1 147 ? 1.429 0.312 0.187 1.00 90.56 147 LEU A CA 1
ATOM 1119 C C . LEU A 1 147 ? 0.668 0.748 1.435 1.00 90.56 147 LEU A C 1
ATOM 1121 O O . LEU A 1 147 ? 1.281 1.092 2.444 1.00 90.56 147 LEU A O 1
ATOM 1125 N N . ALA A 1 148 ? -0.655 0.715 1.365 1.00 91.81 148 ALA A N 1
ATOM 1126 C CA . ALA A 1 148 ? -1.529 1.023 2.486 1.00 91.81 148 ALA A CA 1
ATOM 1127 C C . ALA A 1 148 ? -2.667 0.007 2.563 1.00 91.81 148 ALA A C 1
ATOM 1129 O O . ALA A 1 148 ? -3.034 -0.613 1.559 1.00 91.81 148 ALA A O 1
ATOM 1130 N N . TYR A 1 149 ? -3.233 -0.158 3.755 1.00 92.06 149 TYR A N 1
ATOM 1131 C CA . TYR A 1 149 ? -4.376 -1.031 3.968 1.00 92.06 149 TYR A CA 1
ATOM 1132 C C . TYR A 1 149 ? -5.333 -0.445 5.000 1.00 92.06 149 TYR A C 1
ATOM 1134 O O . TYR A 1 149 ? -4.909 0.234 5.931 1.00 92.06 149 TYR A O 1
ATOM 1142 N N . ARG A 1 150 ? -6.616 -0.768 4.854 1.00 90.06 150 ARG A N 1
ATOM 1143 C CA . ARG A 1 150 ? -7.672 -0.428 5.806 1.00 90.06 150 ARG A CA 1
ATOM 1144 C C . ARG A 1 150 ? -8.590 -1.617 6.003 1.00 90.06 150 ARG A C 1
ATOM 1146 O O . ARG A 1 150 ? -9.084 -2.200 5.039 1.00 90.06 150 ARG A O 1
ATOM 1153 N N . ASP A 1 151 ? -8.855 -1.941 7.259 1.00 90.62 151 ASP A N 1
ATOM 1154 C CA . ASP A 1 151 ? -9.920 -2.872 7.610 1.00 90.62 151 ASP A CA 1
ATOM 1155 C C . ASP A 1 151 ? -11.276 -2.175 7.440 1.00 90.62 151 ASP A C 1
ATOM 1157 O O . ASP A 1 151 ? -11.463 -1.027 7.857 1.00 90.62 151 ASP A O 1
ATOM 1161 N N . VAL A 1 152 ? -12.216 -2.852 6.784 1.00 89.12 152 VAL A N 1
ATOM 1162 C CA . VAL A 1 152 ? -13.535 -2.306 6.454 1.00 89.12 152 VAL A CA 1
ATOM 1163 C C . VAL A 1 152 ? -14.642 -3.222 6.975 1.00 89.12 152 VAL A C 1
ATOM 1165 O O . VAL A 1 152 ? -14.569 -4.440 6.789 1.00 89.12 152 VAL A O 1
ATOM 1168 N N . PRO A 1 153 ? -15.688 -2.670 7.610 1.00 86.75 153 PRO A N 1
ATOM 1169 C CA . PRO A 1 153 ? -16.903 -3.422 7.875 1.00 86.75 153 PRO A CA 1
ATOM 1170 C C . PRO A 1 153 ? -17.705 -3.563 6.576 1.00 86.75 153 PRO A C 1
ATOM 1172 O O . PRO A 1 153 ? -17.787 -2.619 5.794 1.00 86.75 153 PRO A O 1
ATOM 1175 N N . SER A 1 154 ? -18.332 -4.719 6.368 1.00 85.88 154 SER A N 1
ATOM 1176 C CA . SER A 1 154 ? -19.214 -5.013 5.231 1.00 85.88 154 SER A CA 1
ATOM 1177 C C . SER A 1 154 ? -18.566 -4.720 3.865 1.00 85.88 154 SER A C 1
ATOM 1179 O O . SER A 1 154 ? -18.885 -3.720 3.210 1.00 85.88 154 SER A O 1
ATOM 1181 N N . PRO A 1 155 ? -17.627 -5.568 3.399 1.00 83.69 155 PRO A N 1
ATOM 1182 C CA . PRO A 1 155 ? -16.905 -5.327 2.149 1.00 83.69 155 PRO A CA 1
ATOM 1183 C C . PRO A 1 155 ? -17.819 -5.201 0.916 1.00 83.69 155 PRO A C 1
ATOM 1185 O O . PRO A 1 155 ? -17.454 -4.557 -0.062 1.00 83.69 155 PRO A O 1
ATOM 1188 N N . GLU A 1 156 ? -19.021 -5.771 0.930 1.00 83.56 156 GLU A N 1
ATOM 1189 C CA . GLU A 1 156 ? -19.990 -5.683 -0.167 1.00 83.56 156 GLU A CA 1
ATOM 1190 C C . GLU A 1 156 ? -20.523 -4.265 -0.380 1.00 83.56 156 GLU A C 1
ATOM 1192 O O . GLU A 1 156 ? -20.793 -3.872 -1.517 1.00 83.56 156 GLU A O 1
ATOM 1197 N N . ALA A 1 157 ? -20.664 -3.501 0.705 1.00 81.31 157 ALA A N 1
ATOM 1198 C CA . ALA A 1 157 ? -21.142 -2.124 0.678 1.00 81.31 157 ALA A CA 1
ATOM 1199 C C . ALA A 1 157 ? -20.010 -1.109 0.443 1.00 81.31 157 ALA A C 1
ATOM 1201 O O . ALA A 1 157 ? -20.273 0.071 0.201 1.00 81.31 157 ALA A O 1
ATOM 1202 N N . PHE A 1 158 ? -18.748 -1.546 0.499 1.00 81.12 158 PHE A N 1
ATOM 1203 C CA . PHE A 1 158 ? -17.603 -0.658 0.360 1.00 81.12 158 PHE A CA 1
ATOM 1204 C C . PHE A 1 158 ? -17.485 -0.104 -1.068 1.00 81.12 158 PHE A C 1
ATOM 1206 O O . PHE A 1 158 ? -17.497 -0.828 -2.073 1.00 81.12 158 PHE A O 1
ATOM 1213 N N . SER A 1 159 ? -17.327 1.213 -1.162 1.00 74.50 159 SER A N 1
ATOM 1214 C CA . SER A 1 159 ? -17.077 1.921 -2.414 1.00 74.50 159 SER A CA 1
ATOM 1215 C C . SER A 1 159 ? -15.917 2.891 -2.237 1.00 74.50 159 SER A C 1
ATOM 1217 O O . SER A 1 159 ? -15.740 3.486 -1.178 1.00 74.50 159 SER A O 1
ATOM 1219 N N . VAL A 1 160 ? -15.110 3.024 -3.286 1.00 67.44 160 VAL A N 1
ATOM 1220 C CA . VAL A 1 160 ? -14.033 4.011 -3.349 1.00 67.44 160 VAL A CA 1
ATOM 1221 C C . VAL A 1 160 ? -14.583 5.195 -4.129 1.00 67.44 160 VAL A C 1
ATOM 1223 O O . VAL A 1 160 ? -14.986 5.021 -5.281 1.00 67.44 160 VAL A O 1
ATOM 1226 N N . LYS A 1 161 ? -14.620 6.381 -3.516 1.00 60.94 161 LYS A N 1
ATOM 1227 C CA . LYS A 1 161 ? -14.909 7.613 -4.256 1.00 60.94 161 LYS A CA 1
ATOM 1228 C C . LYS A 1 161 ? -13.696 7.974 -5.131 1.00 60.94 161 LYS A C 1
ATOM 1230 O O . LYS A 1 161 ? -12.560 7.778 -4.686 1.00 60.94 161 LYS A O 1
ATOM 1235 N N . PRO A 1 162 ? -13.907 8.438 -6.375 1.00 53.41 162 PRO A N 1
ATOM 1236 C CA . PRO A 1 162 ? -12.811 8.860 -7.241 1.00 53.41 162 PRO A CA 1
ATOM 1237 C C . PRO A 1 162 ? -12.064 10.025 -6.588 1.00 53.41 162 PRO A C 1
ATOM 1239 O O . PRO A 1 162 ? -12.697 10.945 -6.081 1.00 53.41 162 PRO A O 1
ATOM 1242 N N . ILE A 1 163 ? -10.728 9.972 -6.589 1.00 55.44 163 ILE A N 1
ATOM 1243 C CA . ILE A 1 163 ? -9.911 11.142 -6.247 1.00 55.44 163 ILE A CA 1
ATOM 1244 C C . ILE A 1 163 ? -10.162 12.155 -7.360 1.00 55.44 163 ILE A C 1
ATOM 1246 O O . ILE A 1 163 ? -9.857 11.858 -8.511 1.00 55.44 163 ILE A O 1
ATOM 1250 N N . VAL A 1 164 ? -10.742 13.303 -7.030 1.00 52.03 164 VAL A N 1
ATOM 1251 C CA . VAL A 1 164 ? -10.775 14.450 -7.937 1.00 52.03 164 VAL A CA 1
ATOM 1252 C C . VAL A 1 164 ? -9.445 15.162 -7.743 1.00 52.03 164 VAL A C 1
ATOM 1254 O O . VAL A 1 164 ? -9.102 15.510 -6.614 1.00 52.03 164 VAL A O 1
ATOM 1257 N N . ARG A 1 165 ? -8.664 15.291 -8.811 1.00 53.78 165 ARG A N 1
ATOM 1258 C CA . ARG A 1 165 ? -7.552 16.235 -8.846 1.00 53.78 165 ARG A CA 1
ATOM 1259 C C . ARG A 1 165 ? -7.938 17.344 -9.798 1.00 53.78 165 ARG A C 1
ATOM 1261 O O . ARG A 1 165 ? -8.391 17.046 -10.898 1.00 53.78 165 ARG A O 1
ATOM 1268 N N . GLU A 1 166 ? -7.757 18.574 -9.350 1.00 48.78 166 GLU A N 1
ATOM 1269 C CA . GLU A 1 166 ? -7.485 19.679 -10.258 1.00 48.78 166 GLU A CA 1
ATOM 1270 C C . GLU A 1 166 ? -6.176 19.288 -10.956 1.00 48.78 166 GLU A C 1
ATOM 1272 O O . GLU A 1 166 ? -5.178 18.991 -10.291 1.00 48.78 166 GLU A O 1
ATOM 1277 N N . GLU A 1 167 ? -6.228 19.065 -12.267 1.00 46.53 167 GLU A N 1
ATOM 1278 C CA . GLU A 1 167 ? -5.022 18.793 -13.041 1.00 46.53 167 GLU A CA 1
ATOM 1279 C C . GLU A 1 167 ? -4.178 20.069 -12.971 1.00 46.53 167 GLU A C 1
ATOM 1281 O O . GLU A 1 167 ? -4.608 21.114 -13.445 1.00 46.53 167 GLU A O 1
ATOM 1286 N N . GLU A 1 168 ? -3.020 20.014 -12.307 1.00 42.28 168 GLU A N 1
ATOM 1287 C CA . GLU A 1 168 ? -2.001 21.044 -12.494 1.00 42.28 168 GLU A CA 1
ATOM 1288 C C . GLU A 1 168 ? -1.587 20.936 -13.964 1.00 42.28 168 GLU A C 1
ATOM 1290 O O . GLU A 1 168 ? -1.019 19.914 -14.364 1.00 42.28 168 GLU A O 1
ATOM 1295 N N . GLU A 1 169 ? -1.979 21.928 -14.767 1.00 39.44 169 GLU A N 1
ATOM 1296 C CA . GLU A 1 169 ? -1.550 22.084 -16.154 1.00 39.44 169 GLU A CA 1
ATOM 1297 C C . GLU A 1 169 ? -0.028 21.900 -16.194 1.00 39.44 169 GLU A C 1
ATOM 1299 O O . GLU A 1 169 ? 0.722 22.626 -15.541 1.00 39.44 169 GLU A O 1
ATOM 1304 N N . GLU A 1 170 ? 0.446 20.868 -16.899 1.00 41.09 170 GLU A N 1
ATOM 1305 C CA . GLU A 1 170 ? 1.859 20.801 -17.253 1.00 41.09 170 GLU A CA 1
ATOM 1306 C C . GLU A 1 170 ? 2.128 22.049 -18.099 1.00 41.09 170 GLU A C 1
ATOM 1308 O O . GLU A 1 170 ? 1.540 22.168 -19.170 1.00 41.09 170 GLU A O 1
ATOM 1313 N N . ASP A 1 171 ? 2.951 22.978 -17.590 1.00 38.44 171 ASP A N 1
ATOM 1314 C CA . ASP A 1 171 ? 3.354 24.226 -18.254 1.00 38.44 171 ASP A CA 1
ATOM 1315 C C . ASP A 1 171 ? 3.908 23.940 -19.669 1.00 38.44 171 ASP A C 1
ATOM 1317 O O . ASP A 1 171 ? 5.119 23.825 -19.890 1.00 38.44 171 ASP A O 1
ATOM 1321 N N . GLU A 1 172 ? 3.021 23.819 -20.654 1.00 41.91 172 GLU A N 1
ATOM 1322 C CA . GLU A 1 172 ? 3.340 23.886 -22.070 1.00 41.91 172 GLU A CA 1
A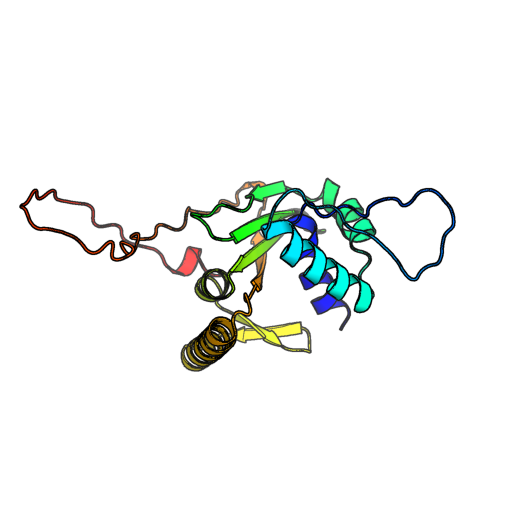TOM 1323 C C . GLU A 1 172 ? 3.480 25.374 -22.404 1.00 41.91 172 GLU A C 1
ATOM 1325 O O . GLU A 1 172 ? 2.527 26.076 -22.732 1.00 41.91 172 GLU A O 1
ATOM 1330 N N . LEU A 1 173 ? 4.703 25.883 -22.239 1.00 46.72 173 LEU A N 1
ATOM 1331 C CA . LEU A 1 173 ? 5.132 27.157 -22.810 1.00 46.72 173 LEU A CA 1
ATOM 1332 C C . LEU A 1 173 ? 4.811 27.169 -24.314 1.00 46.72 173 LEU A C 1
ATOM 1334 O O . LEU A 1 173 ? 5.539 26.532 -25.072 1.00 46.72 173 LEU A O 1
ATOM 1338 N N . ASP A 1 174 ? 3.760 27.884 -24.733 1.00 41.00 174 ASP A N 1
ATOM 1339 C CA . ASP A 1 174 ? 3.848 28.965 -25.731 1.00 41.00 174 ASP A CA 1
ATOM 1340 C C . ASP A 1 174 ? 2.478 29.565 -26.155 1.00 41.00 174 ASP A C 1
ATOM 1342 O O . ASP A 1 174 ? 1.629 28.890 -26.730 1.00 41.00 174 ASP A O 1
ATOM 1346 N N . LEU A 1 175 ? 2.406 30.899 -26.011 1.00 42.62 175 LEU A N 1
ATOM 1347 C CA . LEU A 1 175 ? 1.619 31.909 -26.751 1.00 42.62 175 LEU A CA 1
ATOM 1348 C C . LEU A 1 175 ? 0.174 32.262 -26.325 1.00 42.62 175 LEU A C 1
ATOM 1350 O O . LEU A 1 175 ? -0.715 31.435 -26.183 1.00 42.62 175 LEU A O 1
ATOM 1354 N N . GLU A 1 176 ? 0.002 33.581 -26.183 1.00 43.66 176 GLU A N 1
ATOM 1355 C CA . GLU A 1 176 ? -1.189 34.375 -25.857 1.00 43.66 176 GLU A CA 1
ATOM 1356 C C . GLU A 1 176 ? -2.396 34.086 -26.778 1.00 43.66 176 GLU A C 1
ATOM 1358 O O . GLU A 1 176 ? -2.233 3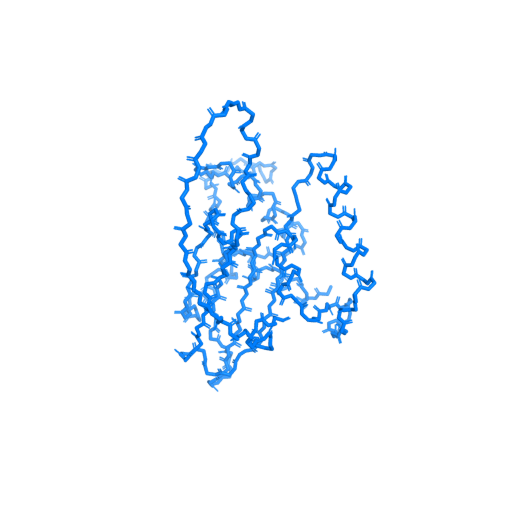4.076 -27.996 1.00 43.66 176 GLU A O 1
ATOM 1363 N N . GLU A 1 177 ? -3.601 33.911 -26.212 1.00 40.03 177 GLU A N 1
ATOM 1364 C CA . GLU A 1 177 ? -4.748 34.849 -26.316 1.00 40.03 177 GLU A CA 1
ATOM 1365 C C . GLU A 1 177 ? -6.056 34.269 -25.701 1.00 40.03 177 GLU A C 1
ATOM 1367 O O . GLU A 1 177 ? -6.547 33.225 -26.114 1.00 40.03 177 GLU A O 1
ATOM 1372 N N . GLU A 1 178 ? -6.566 35.018 -24.710 1.00 37.97 178 GLU A N 1
ATOM 1373 C CA . GLU A 1 178 ? -7.953 35.341 -24.286 1.00 37.97 178 GLU A CA 1
ATOM 1374 C C . GLU A 1 178 ? -9.055 34.282 -23.984 1.00 37.97 178 GLU A C 1
ATOM 1376 O O . GLU A 1 178 ? -9.549 33.577 -24.856 1.00 37.97 178 GLU A O 1
ATOM 1381 N N . GLU A 1 179 ? -9.479 34.342 -22.704 1.00 42.88 179 GLU A N 1
ATOM 1382 C CA . GLU A 1 179 ? -10.817 34.261 -22.058 1.00 42.88 179 GLU A CA 1
ATOM 1383 C C . GLU A 1 179 ? -11.883 33.234 -22.499 1.00 42.88 179 GLU A C 1
ATOM 1385 O O . GLU A 1 179 ? -12.374 33.267 -23.619 1.00 42.88 179 GLU A O 1
ATOM 1390 N N . GLU A 1 180 ? -12.400 32.468 -21.521 1.00 36.69 180 GLU A N 1
ATOM 1391 C CA . GLU A 1 180 ? -13.838 32.445 -21.175 1.00 36.69 180 GLU A CA 1
ATOM 1392 C C . GLU A 1 180 ? -14.058 31.908 -19.735 1.00 36.69 180 GLU A C 1
ATOM 1394 O O . GLU A 1 180 ? -13.419 30.945 -19.307 1.00 36.69 180 GLU A O 1
ATOM 1399 N N . GLU A 1 181 ? -14.923 32.593 -18.974 1.00 46.28 181 GLU A N 1
ATOM 1400 C CA . GLU A 1 181 ? -15.429 32.229 -17.636 1.00 46.28 181 GLU A CA 1
ATOM 1401 C C . GLU A 1 181 ? -16.416 31.050 -17.710 1.00 46.28 181 GLU A C 1
ATOM 1403 O O . GLU A 1 181 ? -17.161 30.958 -18.679 1.00 46.28 181 GLU A O 1
ATOM 1408 N N . ASP A 1 182 ? -16.514 30.230 -16.653 1.00 34.00 182 ASP A N 1
ATOM 1409 C CA . ASP A 1 182 ? -17.798 29.637 -16.240 1.00 34.00 182 ASP A CA 1
ATOM 1410 C C . ASP A 1 182 ? -17.787 29.171 -14.763 1.00 34.00 182 ASP A C 1
ATOM 1412 O O . ASP A 1 182 ? -16.821 28.585 -14.266 1.00 34.00 182 ASP A O 1
ATOM 1416 N N . ASP A 1 183 ? -18.900 29.477 -14.089 1.00 41.38 183 ASP A N 1
ATOM 1417 C CA . ASP A 1 183 ? -19.216 29.367 -12.658 1.00 41.38 183 ASP A CA 1
ATOM 1418 C C . ASP A 1 183 ? -19.530 27.938 -12.127 1.00 41.38 183 ASP A C 1
ATOM 1420 O O . ASP A 1 183 ? -19.941 27.038 -12.859 1.00 41.38 183 ASP A O 1
ATOM 1424 N N . ASP A 1 184 ? -19.472 27.835 -10.787 1.00 39.41 184 ASP A N 1
ATOM 1425 C CA . ASP A 1 184 ? -20.176 26.922 -9.858 1.00 39.41 184 ASP A CA 1
ATOM 1426 C C . ASP A 1 184 ? -19.748 25.439 -9.697 1.00 39.41 184 ASP A C 1
ATOM 1428 O O . ASP A 1 184 ? -19.923 24.602 -10.580 1.00 39.41 184 ASP A O 1
ATOM 1432 N N . ASP A 1 185 ? -19.336 25.066 -8.466 1.00 37.66 185 ASP A N 1
ATOM 1433 C CA . ASP A 1 185 ? -20.086 24.141 -7.577 1.00 37.66 185 ASP A CA 1
ATOM 1434 C C . ASP A 1 185 ? -19.343 23.924 -6.231 1.00 37.66 185 ASP A C 1
ATOM 1436 O O . ASP A 1 185 ? -18.333 23.216 -6.147 1.00 37.66 185 ASP A O 1
ATOM 1440 N N . ASP A 1 186 ? -19.879 24.507 -5.152 1.00 45.38 186 ASP A N 1
ATOM 1441 C CA . ASP A 1 186 ? -19.474 24.277 -3.760 1.00 45.38 186 ASP A CA 1
ATOM 1442 C C . ASP A 1 186 ? -19.617 22.791 -3.373 1.00 45.38 186 ASP A C 1
ATOM 1444 O O . ASP A 1 186 ? -20.676 22.322 -2.938 1.00 45.38 186 ASP A O 1
ATOM 1448 N N . ARG A 1 187 ? -18.524 22.022 -3.437 1.00 39.69 187 ARG A N 1
ATOM 1449 C CA . ARG A 1 187 ? -18.498 20.656 -2.891 1.00 39.69 187 ARG A CA 1
ATOM 1450 C C . ARG A 1 187 ? -17.875 20.633 -1.508 1.00 39.69 187 ARG A C 1
ATOM 1452 O O . ARG A 1 187 ? -16.662 20.620 -1.333 1.00 39.69 187 ARG A O 1
ATOM 1459 N N . VAL A 1 188 ? -18.742 20.526 -0.507 1.00 34.56 188 VAL A N 1
ATOM 1460 C CA . VAL A 1 188 ? -18.372 20.180 0.869 1.00 34.56 188 VAL A CA 1
ATOM 1461 C C . VAL A 1 188 ? -17.779 18.763 0.893 1.00 34.56 188 VAL A C 1
ATOM 1463 O O . VAL A 1 188 ? -18.482 17.771 0.681 1.00 34.56 188 VAL A O 1
ATOM 1466 N N . ILE A 1 189 ? -16.472 18.662 1.150 1.00 36.03 189 ILE A N 1
ATOM 1467 C CA . ILE A 1 189 ? -15.732 17.395 1.243 1.00 36.03 189 ILE A CA 1
ATOM 1468 C C . ILE A 1 189 ? -15.685 16.934 2.704 1.00 36.03 189 ILE A C 1
ATOM 1470 O O . ILE A 1 189 ? -15.071 17.572 3.556 1.00 36.03 189 ILE A O 1
ATOM 1474 N N . ASP A 1 190 ? -16.283 15.774 2.983 1.00 35.41 190 ASP A N 1
ATOM 1475 C CA . ASP A 1 190 ? -16.041 15.027 4.221 1.00 35.41 190 ASP A CA 1
ATOM 1476 C C . ASP A 1 190 ? -14.709 14.265 4.107 1.00 35.41 190 ASP A C 1
ATOM 1478 O O . ASP A 1 190 ? -14.628 13.196 3.490 1.00 35.41 190 ASP A O 1
ATOM 1482 N N . LEU A 1 191 ? -13.650 14.864 4.657 1.00 37.31 191 LEU A N 1
ATOM 1483 C CA . LEU A 1 191 ? -12.268 14.371 4.634 1.00 37.31 191 LEU A CA 1
ATOM 1484 C C . LEU A 1 191 ? -12.074 13.070 5.440 1.00 37.31 191 LEU A C 1
ATOM 1486 O O . LEU A 1 191 ? -11.151 12.307 5.149 1.00 37.31 191 LEU A O 1
ATOM 1490 N N . ASP A 1 192 ? -12.965 12.749 6.385 1.00 40.47 192 ASP A N 1
ATOM 1491 C CA . ASP A 1 192 ? -12.820 11.574 7.258 1.00 40.47 192 ASP A CA 1
ATOM 1492 C C . ASP A 1 192 ? -13.162 10.246 6.554 1.00 40.47 192 ASP A C 1
ATOM 1494 O O . ASP A 1 192 ? -12.731 9.170 6.981 1.00 40.47 192 ASP A O 1
ATOM 1498 N N . SER A 1 193 ? -13.880 10.294 5.427 1.00 41.75 193 SER A N 1
ATOM 1499 C CA . SER A 1 193 ? -14.220 9.103 4.633 1.00 41.75 193 SER A CA 1
ATOM 1500 C C . SER A 1 193 ? -13.023 8.535 3.846 1.00 41.75 193 SER A C 1
ATOM 1502 O O . SER A 1 193 ? -12.992 7.340 3.529 1.00 41.75 193 SER A O 1
ATOM 1504 N N . TRP A 1 194 ? -12.016 9.374 3.576 1.00 44.81 194 TRP A N 1
ATOM 1505 C CA . TRP A 1 194 ? -10.884 9.110 2.675 1.00 44.81 194 TRP A CA 1
ATOM 1506 C C . TRP A 1 194 ? -9.725 8.357 3.311 1.00 44.81 194 TRP A C 1
ATOM 1508 O O . TRP A 1 194 ? -8.903 7.777 2.599 1.00 44.81 194 TRP A O 1
ATOM 1518 N N . LEU A 1 195 ? -9.647 8.390 4.638 1.00 49.91 195 LEU A N 1
ATOM 1519 C CA . LEU A 1 195 ? -8.458 7.960 5.345 1.00 49.91 195 LEU A CA 1
ATOM 1520 C C . LEU A 1 195 ? -8.379 6.432 5.417 1.00 49.91 195 LEU A C 1
ATOM 1522 O O . LEU A 1 195 ? -9.320 5.750 5.840 1.00 49.91 195 LEU A O 1
ATOM 1526 N N . ILE A 1 196 ? -7.247 5.914 4.953 1.00 52.12 196 ILE A N 1
ATOM 1527 C CA . ILE A 1 196 ? -6.780 4.537 5.101 1.00 52.12 196 ILE A CA 1
ATOM 1528 C C . ILE A 1 196 ? -5.997 4.450 6.418 1.00 52.12 196 ILE A C 1
ATOM 1530 O O . ILE A 1 196 ? -5.173 5.361 6.694 1.00 52.12 196 ILE A O 1
#

Organism: Guillardia theta (NCBI:txid55529)

Radius of gyration: 19.78 Å; chains: 1; bounding box: 41×63×43 Å